Protein AF-A0A1E5RHG1-F1 (afdb_monomer)

Solvent-accessible surface area (backbone atoms only — not comparable to full-atom values): 17479 Å² total; per-residue (Å²): 131,84,70,82,81,52,50,33,49,72,68,51,51,51,52,51,47,50,47,51,48,49,54,36,47,53,42,50,51,52,40,53,51,48,54,55,48,45,60,57,42,66,77,41,76,93,42,56,65,63,42,53,52,50,52,53,51,43,54,50,44,52,52,52,35,50,41,46,73,73,68,63,61,84,73,81,74,88,81,87,70,65,55,72,74,41,62,35,62,69,55,52,49,55,53,42,47,52,49,49,59,52,49,57,54,46,49,58,48,47,50,41,57,71,44,56,47,34,54,50,42,40,72,77,63,72,44,77,72,80,43,83,51,72,70,57,48,50,44,55,52,54,42,50,51,51,54,53,41,49,48,51,38,66,58,52,18,65,52,69,74,82,50,53,92,88,51,60,59,73,82,68,63,52,68,71,51,56,52,52,48,49,51,34,56,76,72,69,50,60,46,91,75,43,87,48,70,71,52,42,80,67,70,65,51,92,45,66,68,54,43,47,53,53,50,52,57,50,47,52,54,49,52,54,41,49,52,53,43,50,60,49,49,52,52,53,55,49,48,48,56,54,63,54,62,64,66,77,69,72,74,88,77,91,76,90,82,82,88,84,90,84,86,84,90,82,91,78,82,93,82,73,92,75,89,70,88,82,80,77,63,83,76,75,67,73,80,76,122

Organism: NCBI:txid56408

Mean predicted aligned error: 11.11 Å

Radius of gyration: 23.14 Å; Cα contacts (8 Å, |Δi|>4): 205; chains: 1; bounding box: 76×40×63 Å

Nearest PDB structures (foldseek):
  4wnl-assembly1_C  TM=9.261E-01  e=4.782E-13  Saccharomyces cerevisiae S288C
  5m0i-assembly1_C  TM=9.283E-01  e=7.540E-13  Saccharomyces cerevisiae RM11-1a
  4wnl-assembly1_A  TM=9.128E-01  e=1.875E-12  Saccharomyces cerevisiae S288C
  4wnl-assembly2_B  TM=9.261E-01  e=4.880E-12  Saccharomyces cerevisiae S288C
  5m0j-assembly1_B  TM=9.131E-01  e=7.696E-12  Saccharomyces cerevisiae RM11-1a

Foldseek 3Di:
DDQDQDFDDPLNLVLVLLVLVLLLLLLVLLLVLLVLLLVLCVVPPLCVVLSVVSVVLSVVSVVLSVCSVPPLRDDDPPDDDDRRPHGPQVNLVVVLLSLLVVLLSLVVVLCSQQPVVCVVCCVRPVDPLSHDDPVLNVLSVVLSLLSVLLSVQSNPQSPPVPQDPVPPPPSNDHPVLVVVCVVCVVVVHDLCPDLDSSSHDHHHDPDPVSSSVLSVVSSVVNVVSSVVSNVVSVVSSVSSVVVVVVVVPDDDDDDDDDDDDDDDDDDDDPDDDDDDDGDDRPVVPPPPD

pLDDT: mean 78.22, std 23.03, range [24.34, 98.31]

Secondary structure (DSSP, 8-state):
-PPP--B--HHHHHHHHHHHHHHHHHHHHHHHHHHHHHHHHTT-GGGHHHHHHHHHHHHHHHHHHHHHHHTS-----TTT--GGGSBHHHHHHHHHHHHHHHHHHHHHHHHIIIIIHHHHHHHHH--GGGSPPHHHHHHHHHHHHHHHHHHHHHHHTT--BTB-TT-S-GGG--HHHHHHHHHHHHTT--STT---TTTSPPPPPSSHHHHHHHHHHHHHHHHHHHHHHHHHHHHHHHHHHHHHHGGGG--------------------S-----PPP---GGGGTT--

InterPro domains:
  IPR024261 RNA binding protein She2 [PF11435] (16-225)
  IPR036827 She2 domain superfamily [G3DSA:1.20.200.20] (5-242)
  IPR036827 She2 domain superfamily [SSF116942] (7-233)

Structure (mmCIF, N/CA/C/O backbone):
data_AF-A0A1E5RHG1-F1
#
_entry.id   AF-A0A1E5RHG1-F1
#
loop_
_atom_site.group_PDB
_atom_site.id
_atom_site.type_symbol
_atom_site.label_atom_id
_atom_site.label_alt_id
_atom_site.label_comp_id
_atom_site.label_asym_id
_atom_site.label_entity_id
_atom_site.label_seq_id
_atom_site.pdbx_PDB_ins_code
_atom_site.Cartn_x
_atom_site.Cartn_y
_atom_site.Cartn_z
_atom_site.occupancy
_atom_site.B_iso_or_equiv
_atom_site.auth_seq_id
_atom_site.auth_comp_id
_atom_site.auth_asym_id
_atom_site.auth_atom_id
_atom_site.pdbx_PDB_model_num
ATOM 1 N N . MET A 1 1 ? 18.298 -15.332 -27.789 1.00 39.66 1 MET A N 1
ATOM 2 C CA . MET A 1 1 ? 17.743 -13.973 -27.655 1.00 39.66 1 MET A CA 1
ATOM 3 C C . MET A 1 1 ? 18.741 -13.185 -26.835 1.00 39.66 1 MET A C 1
ATOM 5 O O . MET A 1 1 ? 19.177 -13.697 -25.815 1.00 39.66 1 MET A O 1
ATOM 9 N N . SER A 1 2 ? 19.220 -12.057 -27.348 1.00 39.12 2 SER A N 1
ATOM 10 C CA . SER A 1 2 ? 20.127 -11.162 -26.625 1.00 39.12 2 SER A CA 1
ATOM 11 C C . SER A 1 2 ? 19.371 -10.554 -25.448 1.00 39.12 2 SER A C 1
ATOM 13 O O . SER A 1 2 ? 18.366 -9.886 -25.677 1.00 39.12 2 SER A O 1
ATOM 15 N N . SER A 1 3 ? 19.816 -10.821 -24.220 1.00 53.44 3 SER A N 1
ATOM 16 C CA . SER A 1 3 ? 19.292 -10.167 -23.022 1.00 53.44 3 SER A CA 1
ATOM 17 C C . SER A 1 3 ? 19.452 -8.656 -23.184 1.00 53.44 3 SER A C 1
ATOM 19 O O . SER A 1 3 ? 20.555 -8.180 -23.461 1.00 53.44 3 SER A O 1
ATOM 21 N N . ILE A 1 4 ? 18.347 -7.918 -23.091 1.00 61.28 4 ILE A N 1
ATOM 22 C CA . ILE A 1 4 ? 18.375 -6.456 -23.068 1.00 61.28 4 ILE A CA 1
ATOM 23 C C . ILE A 1 4 ? 18.996 -6.069 -21.726 1.00 61.28 4 ILE A C 1
ATOM 25 O O . ILE A 1 4 ? 18.459 -6.399 -20.671 1.00 61.28 4 ILE A O 1
ATOM 29 N N . ASN A 1 5 ? 20.156 -5.420 -21.762 1.00 73.62 5 ASN A N 1
ATOM 30 C CA . ASN A 1 5 ? 20.780 -4.886 -20.560 1.00 73.62 5 ASN A CA 1
ATOM 31 C C . ASN A 1 5 ? 20.235 -3.480 -20.335 1.00 73.62 5 ASN A C 1
ATOM 33 O O . ASN A 1 5 ? 20.729 -2.541 -20.946 1.00 73.62 5 ASN A O 1
ATOM 37 N N . PHE A 1 6 ? 19.217 -3.366 -19.482 1.00 82.31 6 PHE A N 1
ATOM 38 C CA . PHE A 1 6 ? 18.730 -2.074 -19.008 1.00 82.31 6 PHE A CA 1
ATOM 39 C C . PHE A 1 6 ? 19.791 -1.421 -18.121 1.00 82.31 6 PHE A C 1
ATOM 41 O O . PHE A 1 6 ? 20.215 -2.015 -17.118 1.00 82.31 6 PHE A O 1
ATOM 48 N N . VAL A 1 7 ? 20.189 -0.208 -18.473 1.00 86.31 7 VAL A N 1
ATOM 49 C CA . VAL A 1 7 ? 21.133 0.620 -17.730 1.00 86.31 7 VAL A CA 1
ATOM 50 C C . VAL A 1 7 ? 20.412 1.778 -17.055 1.00 86.31 7 VAL A C 1
ATOM 52 O O . VAL A 1 7 ? 19.247 2.076 -17.321 1.00 86.31 7 VAL A O 1
ATOM 55 N N . LEU A 1 8 ? 21.080 2.366 -16.072 1.00 84.94 8 LEU A N 1
ATOM 56 C CA . LEU A 1 8 ? 20.543 3.472 -15.306 1.00 84.94 8 LEU A CA 1
ATOM 57 C C . LEU A 1 8 ? 20.806 4.791 -16.038 1.00 84.94 8 LEU A C 1
ATOM 59 O O . LEU A 1 8 ? 21.938 5.082 -16.411 1.00 84.94 8 LEU A O 1
ATOM 63 N N . ASP A 1 9 ? 19.782 5.630 -16.152 1.00 85.88 9 ASP A N 1
ATOM 64 C CA . ASP A 1 9 ? 19.925 7.025 -16.566 1.00 85.88 9 ASP A CA 1
ATOM 65 C C . ASP A 1 9 ? 19.432 7.980 -15.463 1.00 85.88 9 ASP A C 1
ATOM 67 O O . ASP A 1 9 ? 18.867 7.567 -14.443 1.00 85.88 9 ASP A O 1
ATOM 71 N N . GLU A 1 10 ? 19.688 9.278 -15.635 1.00 86.88 10 GLU A N 1
ATOM 72 C CA . GLU A 1 10 ? 19.317 10.298 -14.647 1.00 86.88 10 GLU A CA 1
ATOM 73 C C . GLU A 1 10 ? 17.795 10.366 -14.440 1.00 86.88 10 GLU A C 1
ATOM 75 O O . GLU A 1 10 ? 17.327 10.490 -13.308 1.00 86.88 10 GLU A O 1
ATOM 80 N N . SER A 1 11 ? 17.014 10.187 -15.510 1.00 90.00 11 SER A N 1
ATOM 81 C CA . SER A 1 11 ? 15.549 10.256 -15.457 1.00 90.00 11 SER A CA 1
ATOM 82 C C . SER A 1 11 ? 14.949 9.085 -14.672 1.00 90.00 11 SER A C 1
ATOM 84 O O . SER A 1 11 ? 14.055 9.271 -13.849 1.00 90.00 11 SER A O 1
ATOM 86 N N . LEU A 1 12 ? 15.477 7.875 -14.855 1.00 89.38 12 LEU A N 1
ATOM 87 C CA . LEU A 1 12 ? 15.115 6.681 -14.099 1.00 89.38 12 LEU A CA 1
ATOM 88 C C . LEU A 1 12 ? 15.475 6.831 -12.625 1.00 89.38 12 LEU A C 1
ATOM 90 O O . LEU A 1 12 ? 14.705 6.401 -11.766 1.00 89.38 12 LEU A O 1
ATOM 94 N N . VAL A 1 13 ? 16.613 7.454 -12.306 1.00 89.56 13 VAL A N 1
ATOM 95 C CA . VAL A 1 13 ? 16.975 7.742 -10.911 1.00 89.56 13 VAL A CA 1
ATOM 96 C C . VAL A 1 13 ? 15.970 8.688 -10.269 1.00 89.56 13 VAL A C 1
ATOM 98 O O . VAL A 1 13 ? 15.527 8.424 -9.148 1.00 89.56 13 VAL A O 1
ATOM 101 N N . GLU A 1 14 ? 15.572 9.749 -10.968 1.00 91.06 14 GLU A N 1
ATOM 102 C CA . GLU A 1 14 ? 14.548 10.677 -10.488 1.00 91.06 14 GLU A CA 1
ATOM 103 C C . GLU A 1 14 ? 13.207 9.970 -10.248 1.00 91.06 14 GLU A C 1
ATOM 105 O O . GLU A 1 14 ? 12.660 10.057 -9.142 1.00 91.06 14 GLU A O 1
ATOM 110 N N . SER A 1 15 ? 12.717 9.195 -11.220 1.00 93.06 15 SER A N 1
ATOM 111 C CA . SER A 1 15 ? 11.464 8.439 -11.096 1.00 93.06 15 SER A CA 1
ATOM 112 C C . SER A 1 15 ? 11.516 7.407 -9.964 1.00 93.06 15 SER A C 1
ATOM 114 O O . SER A 1 15 ? 10.585 7.302 -9.160 1.00 93.06 15 SER A O 1
ATOM 116 N N . LEU A 1 16 ? 12.625 6.676 -9.815 1.00 91.00 16 LEU A N 1
ATOM 117 C CA . LEU A 1 16 ? 12.804 5.729 -8.711 1.00 91.00 16 LEU A CA 1
ATOM 118 C C . LEU A 1 16 ? 12.840 6.426 -7.349 1.00 91.00 16 LEU A C 1
ATOM 120 O O . LEU A 1 16 ? 12.258 5.933 -6.378 1.00 91.00 16 LEU A O 1
ATOM 124 N N . GLN A 1 17 ? 13.492 7.584 -7.259 1.00 91.31 17 GLN A N 1
ATOM 125 C CA . GLN A 1 17 ? 13.535 8.371 -6.032 1.00 91.31 17 GLN A CA 1
ATOM 126 C C . GLN A 1 17 ? 12.155 8.940 -5.676 1.00 91.31 17 GLN A C 1
ATOM 128 O O . GLN A 1 17 ? 11.783 8.994 -4.495 1.00 91.31 17 GLN A O 1
ATOM 133 N N . GLU A 1 18 ? 11.373 9.335 -6.676 1.00 93.06 18 GLU A N 1
ATOM 134 C CA . GLU A 1 18 ? 9.995 9.771 -6.493 1.00 93.06 18 GLU A CA 1
ATOM 135 C C . GLU A 1 18 ? 9.100 8.624 -6.006 1.00 93.06 18 GLU A C 1
ATOM 137 O O . GLU A 1 18 ? 8.328 8.790 -5.059 1.00 93.06 18 GLU A O 1
ATOM 142 N N . MET A 1 19 ? 9.275 7.426 -6.558 1.00 92.00 19 MET A N 1
ATOM 143 C CA . MET A 1 19 ? 8.597 6.218 -6.097 1.00 92.00 19 MET A CA 1
ATOM 144 C C 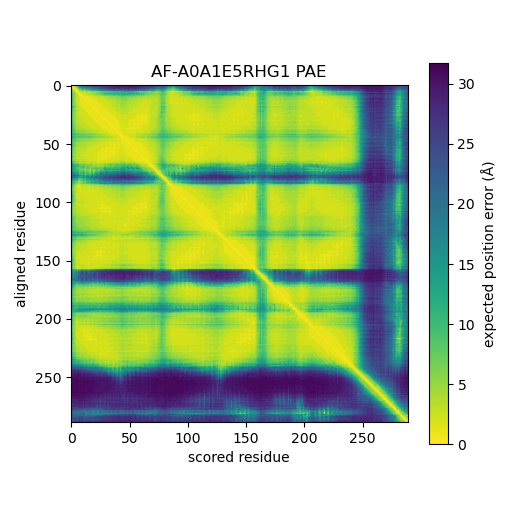. MET A 1 19 ? 8.928 5.871 -4.638 1.00 92.00 19 MET A C 1
ATOM 146 O O . MET A 1 19 ? 8.022 5.619 -3.835 1.00 92.00 19 MET A O 1
ATOM 150 N N . ILE A 1 20 ? 10.208 5.921 -4.255 1.00 92.00 20 ILE A N 1
ATOM 151 C CA . ILE A 1 20 ? 10.640 5.726 -2.861 1.00 92.00 20 ILE A CA 1
ATOM 152 C C . ILE A 1 20 ? 9.975 6.766 -1.949 1.00 92.00 20 ILE A C 1
ATOM 154 O O . ILE A 1 20 ? 9.507 6.447 -0.851 1.00 92.00 20 ILE A O 1
ATOM 158 N N . THR A 1 21 ? 9.875 8.010 -2.421 1.00 92.31 21 THR A N 1
ATOM 159 C CA . THR A 1 21 ? 9.196 9.095 -1.705 1.00 92.31 21 THR A CA 1
ATOM 160 C C . THR A 1 21 ? 7.701 8.810 -1.547 1.00 92.31 21 THR A C 1
ATOM 162 O O . THR A 1 21 ? 7.154 9.019 -0.463 1.00 92.31 21 THR A O 1
ATOM 165 N N . ALA A 1 22 ? 7.041 8.262 -2.570 1.00 93.00 22 ALA A N 1
ATOM 166 C CA . ALA A 1 22 ? 5.637 7.864 -2.501 1.00 93.00 22 ALA A CA 1
ATOM 167 C C . ALA A 1 22 ? 5.402 6.743 -1.470 1.00 93.00 22 ALA A C 1
ATOM 169 O O . ALA A 1 22 ? 4.489 6.846 -0.648 1.00 93.00 22 ALA A O 1
ATOM 170 N N . HIS A 1 23 ? 6.261 5.718 -1.427 1.00 93.12 23 HIS A N 1
ATOM 171 C CA . HIS A 1 23 ? 6.219 4.679 -0.388 1.00 93.12 23 HIS A CA 1
ATOM 172 C C . HIS A 1 23 ? 6.435 5.250 1.024 1.00 93.12 23 HIS A C 1
ATOM 174 O O . HIS A 1 23 ? 5.717 4.900 1.966 1.00 93.12 23 HIS A O 1
ATOM 180 N N . SER A 1 24 ? 7.391 6.168 1.184 1.00 94.31 24 SER A N 1
ATOM 181 C CA . SER A 1 24 ? 7.629 6.854 2.458 1.00 94.31 24 SER A CA 1
ATOM 182 C C . SER A 1 24 ? 6.428 7.710 2.889 1.00 94.31 24 SER A C 1
ATOM 184 O O . SER A 1 24 ? 6.028 7.706 4.061 1.00 94.31 24 SER A O 1
ATOM 186 N N . CYS A 1 25 ? 5.785 8.397 1.943 1.00 94.25 25 CYS A N 1
ATOM 187 C CA . CYS A 1 25 ? 4.547 9.131 2.183 1.00 94.25 25 CYS A CA 1
ATOM 188 C C . CYS A 1 25 ? 3.432 8.182 2.642 1.00 94.25 25 CYS A C 1
ATOM 190 O O . CYS A 1 25 ? 2.806 8.437 3.670 1.00 94.25 25 CYS A O 1
ATOM 192 N N . TYR A 1 26 ? 3.260 7.036 1.978 1.00 95.75 26 TYR A N 1
ATOM 193 C CA . TYR A 1 26 ? 2.257 6.041 2.355 1.00 95.75 26 TYR A CA 1
ATOM 194 C C . TYR A 1 26 ? 2.404 5.578 3.810 1.00 95.75 26 TYR A C 1
ATOM 196 O O . TYR A 1 26 ? 1.442 5.584 4.585 1.00 95.75 26 TYR A O 1
ATOM 204 N N . LEU A 1 27 ? 3.635 5.254 4.218 1.00 96.50 27 LEU A N 1
ATOM 205 C CA . LEU A 1 27 ? 3.934 4.889 5.601 1.00 96.50 27 LEU A CA 1
ATOM 206 C C . LEU A 1 27 ? 3.670 6.032 6.578 1.00 96.50 27 LEU A C 1
ATOM 208 O O . LEU A 1 27 ? 3.138 5.801 7.666 1.00 96.50 27 LEU A O 1
ATOM 212 N N . SER A 1 28 ? 4.033 7.256 6.203 1.00 96.12 28 SER A N 1
ATOM 213 C CA . SER A 1 28 ? 3.800 8.449 7.017 1.00 96.12 28 SER A CA 1
ATOM 214 C C . SER A 1 28 ? 2.308 8.669 7.266 1.00 96.12 28 SER A C 1
ATOM 216 O O . SER A 1 28 ? 1.911 8.910 8.409 1.00 96.12 28 SER A O 1
ATOM 218 N N . GLU A 1 29 ? 1.471 8.482 6.246 1.00 95.50 29 GLU A N 1
ATOM 219 C CA . GLU A 1 29 ? 0.018 8.598 6.374 1.00 95.50 29 GLU A CA 1
ATOM 220 C C . GLU A 1 29 ? -0.580 7.510 7.271 1.00 95.50 29 GLU A C 1
ATOM 222 O O . GLU A 1 29 ? -1.370 7.818 8.170 1.00 95.50 29 GLU A O 1
ATOM 227 N N . TYR A 1 30 ? -0.136 6.255 7.139 1.00 96.88 30 TYR A N 1
ATOM 228 C CA . TYR A 1 30 ? -0.514 5.197 8.084 1.00 96.88 30 TYR A CA 1
ATOM 229 C C . TYR A 1 30 ? -0.102 5.535 9.518 1.00 96.88 30 TYR A C 1
ATOM 231 O O . TYR A 1 30 ? -0.890 5.379 10.453 1.00 96.88 30 TYR A O 1
ATOM 239 N N . ILE A 1 31 ? 1.126 6.021 9.720 1.00 97.44 31 ILE A N 1
ATOM 240 C CA . ILE A 1 31 ? 1.620 6.423 11.041 1.00 97.44 31 ILE A CA 1
ATOM 241 C C . ILE A 1 31 ? 0.736 7.535 11.619 1.00 97.44 31 ILE A C 1
ATOM 243 O O . ILE A 1 31 ? 0.351 7.456 12.788 1.00 97.44 31 ILE A O 1
ATOM 247 N N . ASN A 1 32 ? 0.386 8.547 10.826 1.00 95.44 32 ASN A N 1
ATOM 248 C CA . ASN A 1 32 ? -0.447 9.672 11.249 1.00 95.44 32 ASN A CA 1
ATOM 249 C C . ASN A 1 32 ? -1.871 9.234 11.602 1.00 95.44 32 ASN A C 1
ATOM 251 O O . ASN A 1 32 ? -2.363 9.553 12.691 1.00 95.44 32 ASN A O 1
ATOM 255 N N . LEU A 1 33 ? -2.514 8.459 10.728 1.00 95.50 33 LEU A N 1
ATOM 256 C CA . LEU A 1 33 ? -3.821 7.853 10.970 1.00 95.50 33 LEU A CA 1
ATOM 257 C C . LEU A 1 33 ? -3.821 7.043 12.272 1.00 95.50 33 LEU A C 1
ATOM 259 O O . LEU A 1 33 ? -4.630 7.293 13.169 1.00 95.50 33 LEU A O 1
ATOM 263 N N . LEU A 1 34 ? -2.873 6.116 12.416 1.00 96.69 34 LEU A N 1
ATOM 264 C CA . LEU A 1 34 ? -2.813 5.228 13.571 1.00 96.69 34 LEU A CA 1
ATOM 265 C C . LEU A 1 34 ? -2.453 5.959 14.860 1.00 96.69 34 LEU A C 1
ATOM 267 O O . LEU A 1 34 ? -3.007 5.623 15.899 1.00 96.69 34 LEU A O 1
ATOM 271 N N . ASN A 1 35 ? -1.583 6.972 14.841 1.00 96.50 35 ASN A N 1
ATOM 272 C CA . ASN A 1 35 ? -1.317 7.788 16.032 1.00 96.50 35 ASN A CA 1
ATOM 273 C C . ASN A 1 35 ? -2.605 8.457 16.537 1.00 96.50 35 ASN A C 1
ATOM 275 O O . ASN A 1 35 ? -2.893 8.423 17.737 1.00 96.50 35 ASN A O 1
ATOM 279 N N . ARG A 1 36 ? -3.393 9.042 15.624 1.00 93.50 36 ARG A N 1
ATOM 280 C CA . ARG A 1 36 ? -4.680 9.672 15.956 1.00 93.50 36 ARG A CA 1
ATOM 281 C C . ARG A 1 36 ? -5.664 8.631 16.493 1.00 93.50 36 ARG A C 1
ATOM 283 O O . ARG A 1 36 ? -6.262 8.843 17.549 1.00 93.50 36 ARG A O 1
ATOM 290 N N . TYR A 1 37 ? -5.728 7.461 15.862 1.00 93.19 37 TYR A N 1
ATOM 291 C CA . TYR A 1 37 ? -6.584 6.362 16.301 1.00 93.19 37 TYR A CA 1
ATOM 292 C C . TYR A 1 37 ? -6.174 5.775 17.667 1.00 93.19 37 TYR A C 1
ATOM 294 O O . TYR A 1 37 ? -7.003 5.614 18.558 1.00 93.19 37 TYR A O 1
ATOM 302 N N . ILE A 1 38 ? -4.881 5.560 17.917 1.00 94.88 38 ILE A N 1
ATOM 303 C CA . ILE A 1 38 ? -4.326 5.112 19.209 1.00 94.88 38 ILE A CA 1
ATOM 304 C C . ILE A 1 38 ? -4.646 6.104 20.333 1.00 94.88 38 ILE A C 1
ATOM 306 O O . ILE A 1 38 ? -4.911 5.699 21.474 1.00 94.88 38 ILE A O 1
ATOM 310 N N . ASN A 1 39 ? -4.591 7.404 20.039 1.00 92.31 39 ASN A N 1
ATOM 311 C CA . ASN A 1 39 ? -4.959 8.448 20.992 1.00 92.31 39 ASN A CA 1
ATOM 312 C C . ASN A 1 39 ? -6.453 8.414 21.305 1.00 92.31 39 ASN A C 1
ATOM 314 O O . ASN A 1 39 ? -6.837 8.582 22.463 1.00 92.31 39 ASN A O 1
ATOM 318 N N . PHE A 1 40 ? -7.279 8.132 20.302 1.00 88.38 40 PHE A N 1
ATOM 319 C CA . PHE A 1 40 ? -8.706 7.934 20.486 1.00 88.38 40 PHE A CA 1
ATOM 320 C C . PHE A 1 40 ? -9.003 6.703 21.364 1.00 88.38 40 PHE A C 1
ATOM 322 O O . PHE A 1 40 ? -9.686 6.820 22.384 1.00 88.38 40 PHE A O 1
ATOM 329 N N . LEU A 1 41 ? -8.399 5.550 21.052 1.00 91.12 41 LEU A N 1
ATOM 330 C CA . LEU A 1 41 ? -8.573 4.300 21.804 1.00 91.12 41 LEU A CA 1
ATOM 331 C C . LEU A 1 41 ? -8.094 4.389 23.261 1.00 91.12 41 LEU A C 1
ATOM 333 O O . LEU A 1 41 ? -8.556 3.627 24.103 1.00 91.12 41 LEU A O 1
ATOM 337 N N . LYS A 1 42 ? -7.214 5.343 23.605 1.00 92.56 42 LYS A N 1
ATOM 338 C CA . LYS A 1 42 ? -6.771 5.580 24.995 1.00 92.56 42 LYS A CA 1
ATOM 339 C C . LYS A 1 42 ? -7.947 5.824 25.950 1.00 92.56 42 LYS A C 1
ATOM 341 O O . LYS A 1 42 ? -7.836 5.515 27.133 1.00 92.56 42 LYS A O 1
ATOM 346 N N . LYS A 1 43 ? -9.049 6.389 25.449 1.00 88.94 43 LYS A N 1
ATOM 347 C CA . LYS A 1 43 ? -10.246 6.702 26.242 1.00 88.94 43 LYS A CA 1
ATOM 348 C C . LYS A 1 43 ? -11.128 5.479 26.517 1.00 88.94 43 LYS A C 1
ATOM 350 O O . LYS A 1 43 ? -12.021 5.562 27.351 1.00 88.94 43 LYS A O 1
ATOM 355 N N . VAL A 1 44 ? -10.891 4.360 25.832 1.00 90.38 44 VAL A N 1
ATOM 356 C CA . VAL A 1 44 ? -11.696 3.140 25.936 1.00 90.38 44 VAL A CA 1
ATOM 357 C C . VAL A 1 44 ? -10.889 2.083 26.687 1.00 90.38 44 VAL A C 1
ATOM 359 O O . VAL A 1 44 ? -10.051 1.386 26.119 1.00 90.38 44 VAL A O 1
ATOM 362 N N . SER A 1 45 ? -11.114 1.981 27.998 1.00 92.19 45 SER A N 1
ATOM 363 C CA . SER A 1 45 ? -10.301 1.150 28.902 1.00 92.19 45 SER A CA 1
ATOM 364 C C . SER A 1 45 ? -10.316 -0.344 28.558 1.00 92.19 45 SER A C 1
ATOM 366 O O . SER A 1 45 ? -9.316 -1.032 28.782 1.00 92.19 45 SER A O 1
ATOM 368 N N . SER A 1 46 ? -11.410 -0.840 27.973 1.00 94.31 46 SER A N 1
ATOM 369 C CA . SER A 1 46 ? -11.551 -2.229 27.527 1.00 94.31 46 SER A CA 1
ATOM 370 C C . SER A 1 46 ? -10.652 -2.589 26.337 1.00 94.31 46 SER A C 1
ATOM 372 O O . SER A 1 46 ? -10.403 -3.773 26.129 1.00 94.31 46 SER A O 1
ATOM 374 N N . LEU A 1 47 ? -10.109 -1.598 25.613 1.00 95.31 47 LEU A N 1
ATOM 375 C CA . LEU A 1 47 ? -9.288 -1.780 24.405 1.00 95.31 47 LEU A CA 1
ATOM 376 C C . LEU A 1 47 ? -7.785 -1.532 24.634 1.00 95.31 47 LEU A C 1
ATOM 378 O O . LEU A 1 47 ? -7.020 -1.226 23.713 1.00 95.31 47 LEU A O 1
ATOM 382 N N . LYS A 1 48 ? -7.333 -1.603 25.892 1.00 95.94 48 LYS A N 1
ATOM 383 C CA . LYS A 1 48 ? -5.946 -1.277 26.268 1.00 95.94 48 LYS A CA 1
ATOM 384 C C . LYS A 1 48 ? -4.900 -2.168 25.581 1.00 95.94 48 LYS A C 1
ATOM 386 O O . LYS A 1 48 ? -3.801 -1.689 25.298 1.00 95.94 48 LYS A O 1
ATOM 391 N N . ASN A 1 49 ? -5.233 -3.431 25.312 1.00 95.94 49 ASN A N 1
ATOM 392 C CA . ASN A 1 49 ? -4.307 -4.414 24.745 1.00 95.94 49 ASN A CA 1
ATOM 393 C C . ASN A 1 49 ? -4.216 -4.269 23.220 1.00 95.94 49 ASN A C 1
ATOM 395 O O . ASN A 1 49 ? -3.122 -4.239 22.664 1.00 95.94 49 ASN A O 1
ATOM 399 N N . GLU A 1 50 ? -5.351 -4.071 22.559 1.00 97.00 50 GLU A N 1
ATOM 400 C CA . GLU A 1 50 ? -5.474 -3.788 21.128 1.00 97.00 50 GLU A CA 1
ATOM 401 C C . GLU A 1 50 ? -4.707 -2.508 20.790 1.00 97.00 50 GLU A C 1
ATOM 403 O O . GLU A 1 50 ? -3.891 -2.471 19.866 1.00 97.00 50 GLU A O 1
ATOM 408 N N . ARG A 1 51 ? -4.868 -1.476 21.629 1.00 96.94 51 ARG A N 1
ATOM 409 C CA . ARG A 1 51 ? -4.092 -0.239 21.537 1.00 96.94 51 ARG A CA 1
ATOM 410 C C . ARG A 1 51 ? -2.584 -0.490 21.645 1.00 96.94 51 ARG A C 1
ATOM 412 O O . ARG A 1 51 ? -1.818 0.123 20.904 1.00 96.94 51 ARG A O 1
ATOM 419 N N . ALA A 1 52 ? -2.135 -1.357 22.555 1.00 97.44 52 ALA A N 1
ATOM 420 C CA . ALA A 1 52 ? -0.717 -1.706 22.675 1.00 97.44 52 ALA A CA 1
ATOM 421 C C . ALA A 1 52 ? -0.192 -2.431 21.420 1.00 97.44 52 ALA A C 1
ATOM 423 O O . ALA A 1 52 ? 0.916 -2.131 20.967 1.00 97.44 52 ALA A O 1
ATOM 424 N N . GLY A 1 53 ? -1.006 -3.306 20.821 1.00 97.31 53 GLY A N 1
ATOM 425 C CA . GLY A 1 53 ? -0.727 -3.936 19.528 1.00 97.31 53 GLY A CA 1
ATOM 426 C C . GLY A 1 53 ? -0.520 -2.907 18.413 1.00 97.31 53 GLY A C 1
ATOM 427 O O . GLY A 1 53 ? 0.516 -2.914 17.748 1.00 97.31 53 GLY A O 1
ATOM 428 N N . LEU A 1 54 ? -1.429 -1.937 18.274 1.00 97.62 54 LEU A N 1
ATOM 429 C CA . LEU A 1 54 ? -1.291 -0.859 17.285 1.00 97.62 54 LEU A CA 1
ATOM 430 C C . LEU A 1 54 ? -0.051 0.011 17.509 1.00 97.62 54 LEU A C 1
ATOM 432 O O . LEU A 1 54 ? 0.633 0.370 16.553 1.00 97.62 54 LEU A O 1
ATOM 436 N N . ILE A 1 55 ? 0.302 0.308 18.765 1.00 98.25 55 ILE A N 1
ATOM 437 C CA . ILE A 1 55 ? 1.546 1.028 19.082 1.00 98.25 55 ILE A CA 1
ATOM 438 C C . ILE A 1 55 ? 2.769 0.254 18.571 1.00 98.25 55 ILE A C 1
ATOM 440 O O . ILE A 1 55 ? 3.723 0.866 18.083 1.00 98.25 55 ILE A O 1
ATOM 444 N N . LYS A 1 56 ? 2.766 -1.082 18.669 1.00 98.25 56 LYS A N 1
ATOM 445 C CA . LYS A 1 56 ? 3.862 -1.911 18.155 1.00 98.25 56 LYS A CA 1
ATOM 446 C C . LYS A 1 56 ? 3.968 -1.817 16.631 1.00 98.25 56 LYS A C 1
ATOM 448 O O . LYS A 1 56 ? 5.086 -1.638 16.142 1.00 98.25 56 LYS A O 1
ATOM 453 N N . PHE A 1 57 ? 2.844 -1.857 15.914 1.00 98.31 57 PHE A N 1
ATOM 454 C CA . PHE A 1 57 ? 2.815 -1.637 14.465 1.00 98.31 57 PHE A CA 1
ATOM 455 C C . PHE A 1 57 ? 3.331 -0.249 14.092 1.00 98.31 57 PHE A C 1
ATOM 457 O O . PHE A 1 57 ? 4.278 -0.149 13.321 1.00 98.31 57 PHE A O 1
ATOM 464 N N . VAL A 1 58 ? 2.829 0.819 14.718 1.00 98.31 58 VAL A N 1
ATOM 465 C CA . VAL A 1 58 ? 3.295 2.191 14.443 1.00 98.31 58 VAL A CA 1
ATOM 466 C C . VAL A 1 58 ? 4.802 2.343 14.656 1.00 98.31 58 VAL A C 1
ATOM 468 O O . VAL A 1 58 ? 5.476 2.988 13.855 1.00 98.31 58 VAL A O 1
ATOM 471 N N . LYS A 1 59 ? 5.369 1.736 15.707 1.00 98.19 59 LYS A N 1
ATOM 472 C CA . LYS A 1 59 ? 6.827 1.735 15.922 1.00 98.19 59 LYS A CA 1
ATOM 473 C C . LYS A 1 59 ? 7.575 1.034 14.786 1.00 98.19 59 LYS A C 1
ATOM 475 O O . LYS A 1 59 ? 8.633 1.511 14.382 1.00 98.19 59 LYS A O 1
ATOM 480 N N . LYS A 1 60 ? 7.042 -0.082 14.280 1.00 98.00 60 LYS A N 1
ATOM 481 C CA . LYS A 1 60 ? 7.620 -0.796 13.137 1.00 98.00 60 LYS A CA 1
ATOM 482 C C . LYS A 1 60 ? 7.529 0.043 11.861 1.00 98.00 60 LYS A C 1
ATOM 484 O O . LYS A 1 60 ? 8.551 0.191 11.205 1.00 98.00 60 LYS A O 1
ATOM 489 N N . LEU A 1 61 ? 6.380 0.655 11.571 1.00 97.81 61 LEU A N 1
ATOM 490 C CA . LEU A 1 61 ? 6.221 1.534 10.408 1.00 97.81 61 LEU A CA 1
ATOM 491 C C . LEU A 1 61 ? 7.172 2.732 10.464 1.00 97.81 61 LEU A C 1
ATOM 493 O O . LEU A 1 61 ? 7.799 3.039 9.464 1.00 97.81 61 LEU A O 1
ATOM 497 N N . ARG A 1 62 ? 7.358 3.369 11.631 1.00 97.12 62 ARG A N 1
ATOM 498 C CA . ARG A 1 62 ? 8.343 4.460 11.792 1.00 97.12 62 ARG A CA 1
ATOM 499 C C . ARG A 1 62 ? 9.767 4.001 11.492 1.00 97.12 62 ARG A C 1
ATOM 501 O O . ARG A 1 62 ? 10.510 4.721 10.840 1.00 97.12 62 ARG A O 1
ATOM 508 N N . TYR A 1 63 ? 10.145 2.813 11.966 1.00 95.88 63 TYR A N 1
ATOM 509 C CA . TYR A 1 63 ? 11.456 2.238 11.665 1.00 95.88 63 TYR A CA 1
ATOM 510 C C . TYR A 1 63 ? 11.639 2.007 10.159 1.00 95.88 63 TYR A C 1
ATOM 512 O O . TYR A 1 63 ? 12.677 2.372 9.619 1.00 95.88 63 TYR A O 1
ATOM 520 N N . LEU A 1 64 ? 10.629 1.442 9.489 1.00 94.81 64 LEU A N 1
ATOM 521 C CA . LEU A 1 64 ? 10.669 1.217 8.043 1.00 94.81 64 LEU A CA 1
ATOM 522 C C . LEU A 1 64 ? 10.717 2.546 7.272 1.00 94.81 64 LEU A C 1
ATOM 524 O O . LEU A 1 64 ? 11.554 2.738 6.402 1.00 94.81 64 LEU A O 1
ATOM 528 N N . ASN A 1 65 ? 9.895 3.514 7.667 1.00 94.56 65 ASN A N 1
ATOM 529 C CA . ASN A 1 65 ? 9.858 4.823 7.027 1.00 94.56 65 ASN A CA 1
ATOM 530 C C . ASN A 1 65 ? 11.201 5.562 7.125 1.00 94.56 65 ASN A C 1
ATOM 532 O O . ASN A 1 65 ? 11.688 6.101 6.139 1.00 94.56 65 ASN A O 1
ATOM 536 N N . ASN A 1 66 ? 11.844 5.523 8.296 1.00 90.75 66 ASN A N 1
ATOM 537 C CA . ASN A 1 66 ? 13.180 6.093 8.461 1.00 90.75 66 ASN A CA 1
ATOM 538 C C . ASN A 1 66 ? 14.203 5.406 7.547 1.00 90.75 66 ASN A C 1
ATOM 540 O O . ASN A 1 66 ? 15.083 6.066 7.006 1.00 90.75 66 ASN A O 1
ATOM 544 N N . TYR A 1 67 ? 14.092 4.093 7.355 1.00 87.94 67 TYR A N 1
ATOM 545 C CA . TYR A 1 67 ? 14.990 3.368 6.463 1.00 87.94 67 TYR A CA 1
ATOM 546 C C . TYR A 1 67 ? 14.831 3.822 5.000 1.00 87.94 67 TYR A C 1
ATOM 548 O O . TYR A 1 67 ? 15.843 4.013 4.334 1.00 87.94 67 TYR A O 1
ATOM 556 N N . TYR A 1 68 ? 13.614 4.124 4.523 1.00 81.12 68 TYR A N 1
ATOM 557 C CA . TYR A 1 68 ? 13.444 4.771 3.210 1.00 81.12 68 TYR A CA 1
ATOM 558 C C . TYR A 1 68 ? 14.195 6.105 3.116 1.00 81.12 68 TYR A C 1
ATOM 560 O O . TYR A 1 68 ? 14.876 6.364 2.129 1.00 81.12 68 TYR A O 1
ATOM 568 N N . THR A 1 69 ? 14.101 6.945 4.151 1.00 74.06 69 THR A N 1
ATOM 569 C CA . THR A 1 69 ? 14.728 8.276 4.160 1.00 74.06 69 THR A CA 1
ATOM 570 C C . THR A 1 69 ? 16.260 8.225 4.175 1.00 74.06 69 THR A C 1
ATOM 572 O O . THR A 1 69 ? 16.898 9.095 3.584 1.00 74.06 69 THR A O 1
ATOM 575 N N . PHE A 1 70 ? 16.859 7.240 4.851 1.00 73.06 70 PHE A N 1
ATOM 576 C CA . PHE A 1 70 ? 18.306 7.221 5.104 1.00 73.06 70 PHE A CA 1
ATOM 577 C C . PHE A 1 70 ? 19.086 6.153 4.332 1.00 73.06 70 PHE A C 1
ATOM 579 O O . PHE A 1 70 ? 20.275 6.348 4.097 1.00 73.06 70 PHE A O 1
ATOM 586 N N . ASN A 1 71 ? 18.458 5.037 3.957 1.00 75.94 71 ASN A N 1
ATOM 587 C CA . ASN A 1 71 ? 19.162 3.855 3.454 1.00 75.94 71 ASN A CA 1
ATOM 588 C C . ASN A 1 71 ? 18.792 3.482 2.017 1.00 75.94 71 ASN A C 1
ATOM 590 O O . ASN A 1 71 ? 19.632 2.917 1.326 1.00 75.94 71 ASN A O 1
ATOM 594 N N . GLU A 1 72 ? 17.579 3.802 1.562 1.00 71.88 72 GLU A N 1
ATOM 595 C CA . GLU A 1 72 ? 17.141 3.470 0.196 1.00 71.88 72 GLU A CA 1
ATOM 596 C C . GLU A 1 72 ? 17.281 4.621 -0.798 1.00 71.88 72 GLU A C 1
ATOM 598 O O . GLU A 1 72 ? 17.019 4.427 -1.983 1.00 71.88 72 GLU A O 1
ATOM 603 N N . LYS A 1 73 ? 17.733 5.802 -0.356 1.00 73.00 73 LYS A N 1
ATOM 604 C CA . LYS A 1 73 ? 18.019 6.918 -1.262 1.00 73.00 73 LYS A CA 1
ATOM 605 C C . LYS A 1 73 ? 19.018 6.460 -2.327 1.00 73.00 73 LYS A C 1
ATOM 607 O O . LYS A 1 73 ? 20.097 5.964 -1.998 1.00 73.00 73 LYS A O 1
ATOM 612 N N . ILE A 1 74 ? 18.660 6.629 -3.595 1.00 70.50 74 ILE A N 1
ATOM 613 C CA . ILE A 1 74 ? 19.557 6.304 -4.702 1.00 70.50 74 ILE A CA 1
ATOM 614 C C . ILE A 1 74 ? 20.542 7.467 -4.802 1.00 70.50 74 ILE A C 1
ATOM 616 O O . ILE A 1 74 ? 20.195 8.563 -5.233 1.00 70.50 74 ILE A O 1
ATOM 620 N N . VAL A 1 75 ? 21.752 7.258 -4.284 1.00 65.00 75 VAL A N 1
ATOM 621 C CA . VAL A 1 75 ? 22.836 8.239 -4.351 1.00 65.00 75 VAL A CA 1
ATOM 622 C C . VAL A 1 75 ? 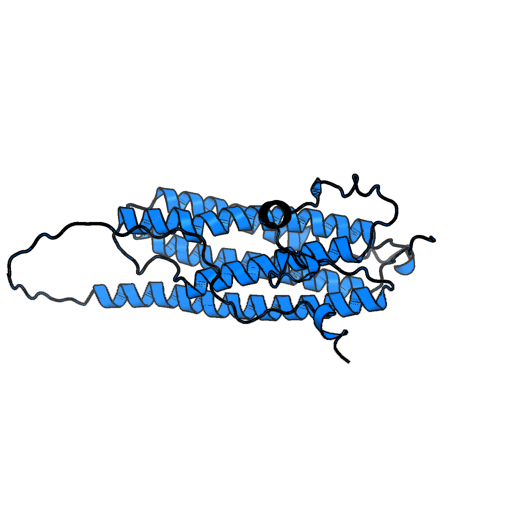23.788 7.791 -5.442 1.00 65.00 75 VAL A C 1
ATOM 624 O O . VAL A 1 75 ? 24.469 6.779 -5.292 1.00 65.00 75 VAL A O 1
ATOM 627 N N . ILE A 1 76 ? 23.833 8.555 -6.527 1.00 59.34 76 ILE A N 1
ATOM 628 C CA . ILE A 1 76 ? 24.891 8.445 -7.522 1.00 59.34 76 ILE A CA 1
ATOM 629 C C . ILE A 1 76 ? 26.137 9.063 -6.883 1.00 59.34 76 ILE A C 1
ATOM 631 O O . ILE A 1 76 ? 26.153 10.258 -6.577 1.00 59.34 76 ILE A O 1
ATOM 635 N N . LEU A 1 77 ? 27.164 8.252 -6.622 1.00 54.56 77 LEU A N 1
ATOM 636 C CA . LEU A 1 77 ? 28.472 8.771 -6.236 1.00 54.56 77 LEU A CA 1
ATOM 637 C C . LEU A 1 77 ? 29.120 9.322 -7.504 1.00 54.56 77 LEU A C 1
ATOM 639 O O . LEU A 1 77 ? 29.720 8.589 -8.283 1.00 54.56 77 LEU A O 1
ATOM 643 N N . ALA A 1 78 ? 28.922 10.616 -7.733 1.00 48.72 78 ALA A N 1
ATOM 644 C CA . ALA A 1 78 ? 29.623 11.339 -8.774 1.00 48.72 78 ALA A CA 1
ATOM 645 C C . ALA A 1 78 ? 31.107 11.347 -8.410 1.00 48.72 78 ALA A C 1
ATOM 647 O O . ALA A 1 78 ? 31.488 12.127 -7.547 1.00 48.72 78 ALA A O 1
ATOM 648 N N . GLU A 1 79 ? 31.907 10.464 -9.012 1.00 49.66 79 GLU A N 1
ATOM 649 C CA . GLU A 1 79 ? 33.324 10.755 -9.258 1.00 49.66 79 GLU A CA 1
ATOM 650 C C . GLU A 1 79 ? 34.002 9.830 -10.289 1.00 49.66 79 GLU A C 1
ATOM 652 O O . GLU A 1 79 ? 34.882 10.340 -10.966 1.00 49.66 79 GLU A O 1
ATOM 657 N N . ASP A 1 80 ? 33.568 8.581 -10.548 1.00 50.84 80 ASP A N 1
ATOM 658 C CA . ASP A 1 80 ? 34.308 7.708 -11.502 1.00 50.84 80 ASP A CA 1
ATOM 659 C C . ASP A 1 80 ? 33.483 6.741 -12.397 1.00 50.84 80 ASP A C 1
ATOM 661 O O . ASP A 1 80 ? 34.052 6.157 -13.319 1.00 50.84 80 ASP A O 1
ATOM 665 N N . GLU A 1 81 ? 32.165 6.575 -12.204 1.00 58.44 81 GLU A N 1
ATOM 666 C CA . GLU A 1 81 ? 31.319 5.695 -13.046 1.00 58.44 81 GLU A CA 1
ATOM 667 C C . GLU A 1 81 ? 30.370 6.513 -13.938 1.00 58.44 81 GLU A C 1
ATOM 669 O O . GLU A 1 81 ? 29.647 7.389 -13.456 1.00 58.44 81 GLU A O 1
ATOM 674 N N . GLN A 1 82 ? 30.357 6.231 -15.247 1.00 64.44 82 GLN A N 1
ATOM 675 C CA . GLN A 1 82 ? 29.304 6.732 -16.133 1.00 64.44 82 GLN A CA 1
ATOM 676 C C . GLN A 1 82 ? 28.001 6.011 -15.765 1.00 64.44 82 GLN A C 1
ATOM 678 O O . GLN A 1 82 ? 27.993 4.790 -15.629 1.00 64.44 82 GLN A O 1
ATOM 683 N N . LEU A 1 83 ? 26.899 6.749 -15.581 1.00 68.81 83 LEU A N 1
ATOM 684 C CA . LEU A 1 83 ? 25.603 6.166 -15.188 1.00 68.81 83 LEU A CA 1
ATOM 685 C C . LEU A 1 83 ? 25.170 5.017 -16.110 1.00 68.81 83 LEU A C 1
ATOM 687 O O . LEU A 1 83 ? 24.645 4.010 -15.641 1.00 68.81 83 LEU A O 1
ATOM 691 N N . GLU A 1 84 ? 25.476 5.180 -17.398 1.00 67.06 84 GLU A N 1
ATOM 692 C CA . GLU A 1 84 ? 25.184 4.260 -18.498 1.00 67.06 84 GLU A CA 1
ATOM 693 C C . GLU A 1 84 ? 25.847 2.878 -18.338 1.00 67.06 84 GLU A C 1
ATOM 695 O O . GLU A 1 84 ? 25.471 1.944 -19.039 1.00 67.06 84 GLU A O 1
ATOM 700 N N . ASP A 1 85 ? 26.781 2.705 -17.394 1.00 75.12 85 ASP A N 1
ATOM 701 C CA . ASP A 1 85 ? 27.405 1.412 -17.089 1.00 75.12 85 ASP A CA 1
ATOM 702 C C . ASP A 1 85 ? 26.739 0.673 -15.911 1.00 75.12 85 ASP A C 1
ATOM 704 O O . ASP A 1 85 ? 27.039 -0.500 -15.666 1.00 75.12 85 ASP A O 1
ATOM 708 N N . ILE A 1 86 ? 25.832 1.322 -15.167 1.00 81.88 86 ILE A N 1
ATOM 709 C CA . ILE A 1 86 ? 25.195 0.742 -13.977 1.00 81.88 86 ILE A CA 1
ATOM 710 C C . ILE A 1 86 ? 23.957 -0.068 -14.392 1.00 81.88 86 ILE A C 1
ATOM 712 O O . ILE A 1 86 ? 22.974 0.511 -14.856 1.00 81.88 86 ILE A O 1
ATOM 716 N N . PRO A 1 87 ? 23.919 -1.397 -14.167 1.00 85.12 87 PRO A N 1
ATOM 717 C CA . PRO A 1 87 ? 22.748 -2.199 -14.502 1.00 85.12 87 PRO A CA 1
ATOM 718 C C . PRO A 1 87 ? 21.539 -1.832 -13.630 1.00 85.12 87 PRO A C 1
ATOM 720 O O . PRO A 1 87 ? 21.637 -1.769 -12.401 1.00 85.12 87 PRO A O 1
ATOM 723 N N . LEU A 1 88 ? 20.368 -1.679 -14.251 1.00 85.44 88 LEU A N 1
ATOM 724 C CA . LEU A 1 88 ? 19.122 -1.309 -13.572 1.00 85.44 88 LEU A CA 1
ATOM 725 C C . LEU A 1 88 ? 18.586 -2.433 -12.665 1.00 85.44 88 LEU A C 1
ATOM 727 O O . LEU A 1 88 ? 18.097 -2.186 -11.560 1.00 85.44 88 LEU A O 1
ATOM 731 N N . ILE A 1 89 ? 18.700 -3.691 -13.106 1.00 85.31 89 ILE A N 1
ATOM 732 C CA . ILE A 1 89 ? 18.075 -4.855 -12.450 1.00 85.31 89 ILE A CA 1
ATOM 733 C C . ILE A 1 89 ? 18.479 -5.011 -10.967 1.00 85.31 89 ILE A C 1
ATOM 735 O O . ILE A 1 89 ? 17.585 -5.191 -10.135 1.00 85.31 89 ILE A O 1
ATOM 739 N N . PRO A 1 90 ? 19.768 -4.940 -10.569 1.00 83.69 90 PRO A N 1
ATOM 740 C CA . PRO A 1 90 ? 20.159 -5.002 -9.157 1.00 83.69 90 PRO A CA 1
ATOM 741 C C . PRO A 1 90 ? 19.526 -3.909 -8.284 1.00 83.69 90 PRO A C 1
ATOM 743 O O . PRO A 1 90 ? 19.172 -4.175 -7.133 1.00 83.69 90 PRO A O 1
ATOM 746 N N . ILE A 1 91 ? 19.352 -2.699 -8.826 1.00 85.69 91 ILE A N 1
ATOM 747 C CA . ILE A 1 91 ? 18.737 -1.569 -8.117 1.00 85.69 91 ILE A CA 1
ATOM 748 C C . ILE A 1 91 ? 17.252 -1.849 -7.898 1.00 85.69 91 ILE A C 1
ATOM 750 O O . ILE A 1 91 ? 16.776 -1.796 -6.763 1.00 85.69 91 ILE A O 1
ATOM 754 N N . ILE A 1 92 ? 16.539 -2.229 -8.962 1.00 87.94 92 ILE A N 1
ATOM 755 C CA . ILE A 1 92 ? 15.119 -2.589 -8.885 1.00 87.94 92 ILE A CA 1
ATOM 756 C C . ILE A 1 92 ? 14.905 -3.747 -7.921 1.00 87.94 92 ILE A C 1
ATOM 758 O O . ILE A 1 92 ? 14.003 -3.680 -7.088 1.00 87.94 92 ILE A O 1
ATOM 762 N N . ARG A 1 93 ? 15.767 -4.769 -7.959 1.00 85.62 93 ARG A N 1
ATOM 763 C CA . ARG A 1 93 ? 15.707 -5.900 -7.029 1.00 85.62 93 ARG A CA 1
ATOM 764 C C . ARG A 1 93 ? 15.804 -5.434 -5.580 1.00 85.62 93 ARG A C 1
ATOM 766 O O . ARG A 1 93 ? 14.944 -5.796 -4.785 1.00 85.62 93 ARG A O 1
ATOM 773 N N . ARG A 1 94 ? 16.801 -4.607 -5.239 1.00 86.25 94 ARG A N 1
ATOM 774 C CA . ARG A 1 94 ? 16.968 -4.074 -3.876 1.00 86.25 94 ARG A CA 1
ATOM 775 C C . ARG A 1 94 ? 15.712 -3.338 -3.409 1.00 86.25 94 ARG A C 1
ATOM 777 O O . ARG A 1 94 ? 15.204 -3.615 -2.321 1.00 86.25 94 ARG A O 1
ATOM 784 N N . VAL A 1 95 ? 15.205 -2.432 -4.244 1.00 88.81 95 VAL A N 1
ATOM 785 C CA . VAL A 1 95 ? 14.049 -1.599 -3.900 1.00 88.81 95 VAL A CA 1
ATOM 786 C C . VAL A 1 95 ? 12.774 -2.439 -3.782 1.00 88.81 95 VAL A C 1
ATOM 788 O O . VAL A 1 95 ? 12.041 -2.301 -2.802 1.00 88.81 95 VAL A O 1
ATOM 791 N N . CYS A 1 96 ? 12.528 -3.366 -4.713 1.00 88.94 96 CYS A N 1
ATOM 792 C CA . CYS A 1 96 ? 11.375 -4.266 -4.663 1.00 88.94 96 CYS A CA 1
ATOM 793 C C . CYS A 1 96 ? 11.427 -5.184 -3.438 1.00 88.94 96 CYS A C 1
ATOM 795 O O . CYS A 1 96 ? 10.450 -5.235 -2.698 1.00 88.94 96 CYS A O 1
ATOM 797 N N . SER A 1 97 ? 12.570 -5.812 -3.132 1.00 87.94 97 SER A N 1
ATOM 798 C CA . SER A 1 97 ? 12.722 -6.639 -1.923 1.00 87.94 97 SER A CA 1
ATOM 799 C C . SER A 1 97 ? 12.351 -5.876 -0.649 1.00 87.94 97 SER A C 1
ATOM 801 O O . SER A 1 97 ? 11.683 -6.407 0.243 1.00 87.94 97 SER A O 1
ATOM 803 N N . TYR A 1 98 ? 12.776 -4.615 -0.545 1.00 90.94 98 TYR A N 1
ATOM 804 C CA . TYR A 1 98 ? 12.429 -3.790 0.603 1.00 90.94 98 TYR A CA 1
ATOM 805 C C . TYR A 1 98 ? 10.939 -3.429 0.626 1.00 90.94 98 TYR A C 1
ATOM 807 O O . TYR A 1 98 ? 10.285 -3.549 1.667 1.00 90.94 98 TYR A O 1
ATOM 815 N N . ASN A 1 99 ? 10.387 -3.034 -0.519 1.00 92.44 99 ASN A N 1
ATOM 816 C CA . ASN A 1 99 ? 8.976 -2.694 -0.652 1.00 92.44 99 ASN A CA 1
ATOM 817 C C . ASN A 1 99 ? 8.066 -3.882 -0.318 1.00 92.44 99 ASN A C 1
ATOM 819 O O . ASN A 1 99 ? 7.103 -3.692 0.417 1.00 92.44 99 ASN A O 1
ATOM 823 N N . ILE A 1 100 ? 8.389 -5.098 -0.760 1.00 92.19 100 ILE A N 1
ATOM 824 C CA . ILE A 1 100 ? 7.637 -6.320 -0.431 1.00 92.19 100 ILE A CA 1
ATOM 825 C C . ILE A 1 100 ? 7.587 -6.514 1.078 1.00 92.19 100 ILE A C 1
ATOM 827 O O . ILE A 1 100 ? 6.511 -6.615 1.658 1.00 92.19 100 ILE A O 1
ATOM 831 N N . LYS A 1 101 ? 8.734 -6.433 1.759 1.00 92.94 101 LYS A N 1
ATOM 832 C CA . LYS A 1 101 ? 8.783 -6.519 3.225 1.00 92.94 101 LYS A CA 1
ATOM 833 C C . LYS A 1 101 ? 7.879 -5.489 3.908 1.00 92.94 101 LYS A C 1
ATOM 835 O O . LYS A 1 101 ? 7.305 -5.773 4.960 1.00 92.94 101 LYS A O 1
ATOM 840 N N . VAL A 1 102 ? 7.791 -4.277 3.364 1.00 95.06 102 VAL A N 1
ATOM 841 C CA . VAL A 1 102 ? 6.888 -3.241 3.875 1.00 95.06 102 VAL A CA 1
ATOM 842 C C . VAL A 1 102 ? 5.429 -3.614 3.612 1.00 95.06 102 VAL A C 1
ATOM 844 O O . VAL A 1 102 ? 4.612 -3.512 4.526 1.00 95.06 102 VAL A O 1
ATOM 847 N N . LEU A 1 103 ? 5.114 -4.058 2.398 1.00 96.25 103 LEU A N 1
ATOM 848 C CA . LEU A 1 103 ? 3.765 -4.401 1.963 1.00 96.25 103 LEU A CA 1
ATOM 849 C C . LEU A 1 103 ? 3.196 -5.598 2.731 1.00 96.25 103 LEU A C 1
ATOM 851 O O . LEU A 1 103 ? 2.067 -5.509 3.195 1.00 96.25 103 LEU A O 1
ATOM 855 N N . GLU A 1 104 ? 3.990 -6.631 3.001 1.00 95.56 104 GLU A N 1
ATOM 856 C CA . GLU A 1 104 ? 3.575 -7.775 3.829 1.00 95.56 104 GLU A CA 1
ATOM 857 C C . GLU A 1 104 ? 3.248 -7.355 5.276 1.00 95.56 104 GLU A C 1
ATOM 859 O O . GLU A 1 104 ? 2.289 -7.810 5.899 1.00 95.56 104 GLU A O 1
ATOM 864 N N . ILE A 1 105 ? 4.003 -6.401 5.835 1.00 96.94 105 ILE A N 1
ATOM 865 C CA . ILE A 1 105 ? 3.688 -5.840 7.160 1.00 96.94 105 ILE A CA 1
ATOM 866 C C . ILE A 1 105 ? 2.396 -5.015 7.114 1.00 96.94 105 ILE A C 1
ATOM 868 O O . ILE A 1 105 ? 1.638 -5.011 8.092 1.00 96.94 105 ILE A O 1
ATOM 872 N N . LEU A 1 106 ? 2.162 -4.291 6.017 1.00 97.75 106 LEU A N 1
ATOM 873 C CA . LEU A 1 106 ? 0.932 -3.534 5.811 1.00 97.75 106 LEU A CA 1
ATOM 874 C C . LEU A 1 106 ? -0.274 -4.450 5.608 1.00 97.75 106 LEU A C 1
ATOM 876 O O . LEU A 1 106 ? -1.335 -4.098 6.110 1.00 97.75 106 LEU A O 1
ATOM 880 N N . ASP A 1 107 ? -0.125 -5.613 4.976 1.00 97.44 107 ASP A N 1
ATOM 881 C CA . ASP A 1 107 ? -1.211 -6.584 4.820 1.00 97.44 107 ASP A CA 1
ATOM 882 C C . ASP A 1 107 ? -1.707 -7.092 6.179 1.00 97.44 107 ASP A C 1
ATOM 884 O O . ASP A 1 107 ? -2.874 -6.924 6.546 1.00 97.44 107 ASP A O 1
ATOM 888 N N . ILE A 1 108 ? -0.775 -7.569 7.013 1.00 97.81 108 ILE A N 1
ATOM 889 C CA . ILE A 1 108 ? -1.073 -8.015 8.382 1.00 97.81 108 ILE A CA 1
ATOM 890 C C . ILE A 1 108 ? -1.736 -6.886 9.182 1.00 97.81 108 ILE A C 1
ATOM 892 O O . ILE A 1 108 ? -2.698 -7.103 9.925 1.00 97.81 108 ILE A O 1
ATOM 896 N N . LEU A 1 109 ? -1.220 -5.661 9.055 1.00 98.06 109 LEU A N 1
ATOM 897 C CA . LEU A 1 109 ? -1.785 -4.496 9.727 1.00 98.06 109 LEU A CA 1
ATOM 898 C C . LEU A 1 109 ? -3.192 -4.166 9.218 1.00 98.06 109 LEU A C 1
ATOM 900 O O . LEU A 1 109 ? -4.058 -3.866 10.040 1.00 98.06 109 LEU A O 1
ATOM 904 N N . ASN A 1 110 ? -3.419 -4.214 7.905 1.00 97.38 110 ASN A N 1
ATOM 905 C CA . ASN A 1 110 ? -4.713 -3.962 7.283 1.00 97.38 110 ASN A CA 1
ATOM 906 C C . ASN A 1 110 ? -5.739 -4.949 7.820 1.00 97.38 110 ASN A C 1
ATOM 908 O O . ASN A 1 110 ? -6.728 -4.514 8.406 1.00 97.38 110 ASN A O 1
ATOM 912 N N . PHE A 1 111 ? -5.450 -6.249 7.766 1.00 96.88 111 PHE A N 1
ATOM 913 C CA . PHE A 1 111 ? -6.311 -7.265 8.363 1.00 96.88 111 PHE A CA 1
ATOM 914 C C . PHE A 1 111 ? -6.575 -6.993 9.854 1.00 96.88 111 PHE A C 1
ATOM 916 O O . PHE A 1 111 ? -7.717 -7.035 10.326 1.00 96.88 111 PHE A O 1
ATOM 923 N N . GLN A 1 112 ? -5.531 -6.638 10.609 1.00 96.56 112 GLN A N 1
ATOM 924 C CA . GLN A 1 112 ? -5.659 -6.351 12.032 1.00 96.56 112 GLN A CA 1
ATOM 925 C C . GLN A 1 112 ? -6.610 -5.177 12.312 1.00 96.56 112 GLN A C 1
ATOM 927 O O . GLN A 1 112 ? -7.396 -5.259 13.257 1.00 96.56 112 GLN A O 1
ATOM 932 N N . VAL A 1 113 ? -6.553 -4.086 11.541 1.00 95.56 113 VAL A N 1
ATOM 933 C CA . VAL A 1 113 ? -7.370 -2.884 11.797 1.00 95.56 113 VAL A CA 1
ATOM 934 C C . VAL A 1 113 ? -8.763 -2.947 11.181 1.00 95.56 113 VAL A C 1
ATOM 936 O O . VAL A 1 113 ? -9.703 -2.445 11.797 1.00 95.56 113 VAL A O 1
ATOM 939 N N . THR A 1 114 ? -8.916 -3.554 10.004 1.00 95.44 114 THR A N 1
ATOM 940 C CA . THR A 1 114 ? -10.195 -3.582 9.278 1.00 95.44 114 THR A CA 1
ATOM 941 C C . THR A 1 114 ? -11.080 -4.754 9.697 1.00 95.44 114 THR A C 1
ATOM 943 O O . THR A 1 114 ? -12.302 -4.631 9.619 1.00 95.44 114 THR A O 1
ATOM 946 N N . GLN A 1 115 ? -10.497 -5.845 10.214 1.00 95.31 115 GLN A N 1
ATOM 947 C CA . GLN A 1 115 ? -11.230 -7.043 10.639 1.00 95.31 115 GLN A CA 1
ATOM 948 C C . GLN A 1 115 ? -11.094 -7.303 12.143 1.00 95.31 115 GLN A C 1
ATOM 950 O O . GLN A 1 115 ? -12.058 -7.136 12.894 1.00 95.31 115 GLN A O 1
ATOM 955 N N . SER A 1 116 ? -9.902 -7.682 12.614 1.00 96.50 116 SER A N 1
ATOM 956 C CA . SER A 1 116 ? -9.716 -8.188 13.985 1.00 96.50 116 SER A CA 1
ATOM 957 C C . SER A 1 116 ? -10.095 -7.162 15.055 1.00 96.50 116 SER A C 1
ATOM 959 O O . SER A 1 116 ? -10.925 -7.431 15.921 1.00 96.50 116 SER A O 1
ATOM 961 N N . ILE A 1 117 ? -9.529 -5.954 14.984 1.00 95.25 117 ILE A N 1
ATOM 962 C CA . ILE A 1 117 ? -9.810 -4.880 15.945 1.00 95.25 117 ILE A CA 1
ATOM 963 C C . ILE A 1 117 ? -11.235 -4.354 15.778 1.00 95.25 117 ILE A C 1
ATOM 965 O O . ILE A 1 117 ? -11.874 -4.062 16.785 1.00 95.25 117 ILE A O 1
ATOM 969 N N . LYS A 1 118 ? -11.759 -4.273 14.546 1.00 94.69 118 LYS A N 1
ATOM 970 C CA . LYS A 1 118 ? -13.162 -3.908 14.291 1.00 94.69 118 LYS A CA 1
ATOM 971 C C . LYS A 1 118 ? -14.102 -4.831 15.068 1.00 94.69 118 LYS A C 1
ATOM 973 O O . LYS A 1 118 ? -14.918 -4.349 15.850 1.00 94.69 118 LYS A O 1
ATOM 978 N N . ASN A 1 119 ? -13.943 -6.144 14.924 1.00 95.88 119 ASN A N 1
ATOM 979 C CA . ASN A 1 119 ? -14.780 -7.130 15.610 1.00 95.88 119 ASN A CA 1
ATOM 980 C C . ASN A 1 119 ? -14.632 -7.054 17.134 1.00 95.88 119 ASN A C 1
ATOM 982 O O . ASN A 1 119 ? -15.625 -7.088 17.862 1.00 95.88 119 ASN A O 1
ATOM 986 N N . GLU A 1 120 ? -13.405 -6.873 17.616 1.00 96.25 120 GLU A N 1
ATOM 987 C CA . GLU A 1 120 ? -13.120 -6.768 19.045 1.00 96.25 120 GLU A CA 1
ATOM 988 C C . GLU A 1 120 ? -13.727 -5.501 19.670 1.00 96.25 120 GLU A C 1
ATOM 990 O O . GLU A 1 120 ? -14.299 -5.542 20.761 1.00 96.25 120 GLU A O 1
ATOM 995 N N . ILE A 1 121 ? -13.675 -4.376 18.952 1.00 94.38 121 ILE A N 1
ATOM 996 C CA . ILE A 1 121 ? -14.340 -3.125 19.321 1.00 94.38 121 ILE A CA 1
ATOM 997 C C . ILE A 1 121 ? -15.841 -3.338 19.447 1.00 94.38 121 ILE A C 1
ATOM 999 O O . ILE A 1 121 ? -16.425 -2.980 20.473 1.00 94.38 121 ILE A O 1
ATOM 1003 N N . LEU A 1 122 ? -16.469 -3.902 18.415 1.00 94.31 122 LEU A N 1
ATOM 1004 C CA . LEU A 1 122 ? -17.914 -4.095 18.397 1.00 94.31 122 LEU A CA 1
ATOM 1005 C C . LEU A 1 122 ? -18.347 -5.021 19.536 1.00 94.31 122 LEU A C 1
ATOM 1007 O O . LEU A 1 122 ? -19.296 -4.700 20.245 1.00 94.31 122 LEU A O 1
ATOM 1011 N N . SER A 1 123 ? -17.593 -6.092 19.785 1.00 96.38 123 SER A N 1
ATOM 1012 C CA . SER A 1 123 ? -17.837 -7.031 20.884 1.00 96.38 123 SER A CA 1
ATOM 1013 C C . SER A 1 123 ? -17.709 -6.376 22.268 1.00 96.38 123 SER A C 1
ATOM 1015 O O . SER A 1 123 ? -18.602 -6.498 23.107 1.00 96.38 123 SER A O 1
ATOM 1017 N N . LYS A 1 124 ? -16.628 -5.623 22.516 1.00 95.75 124 LYS A N 1
ATOM 1018 C CA . LYS A 1 124 ? -16.334 -5.035 23.838 1.00 95.75 124 LYS A CA 1
ATOM 1019 C C . LYS A 1 124 ? -17.107 -3.763 24.158 1.00 95.75 124 LYS A C 1
ATOM 1021 O O . LYS A 1 124 ? -17.192 -3.391 25.328 1.00 95.75 124 LYS A O 1
ATOM 1026 N N . THR A 1 125 ? -17.568 -3.038 23.142 1.00 92.56 125 THR A N 1
ATOM 1027 C CA . THR A 1 125 ? -18.096 -1.677 23.324 1.00 92.56 125 THR A CA 1
ATOM 1028 C C . THR A 1 125 ? -19.492 -1.478 22.758 1.00 92.56 125 THR A C 1
ATOM 1030 O O . THR A 1 125 ? -20.123 -0.479 23.099 1.00 92.56 125 THR A O 1
ATOM 1033 N N . LEU A 1 126 ? -19.964 -2.382 21.886 1.00 91.31 126 LEU A N 1
ATOM 1034 C CA . LEU A 1 126 ? -21.198 -2.226 21.107 1.00 91.31 126 LEU A CA 1
ATOM 1035 C C . LEU A 1 126 ? -21.258 -0.885 20.347 1.00 91.31 126 LEU A C 1
ATOM 1037 O O . LEU A 1 126 ? -22.335 -0.364 20.060 1.00 91.31 126 LEU A O 1
ATOM 1041 N N . ASN A 1 127 ? -20.092 -0.303 20.036 1.00 85.56 127 ASN A N 1
ATOM 1042 C CA . ASN A 1 127 ? -19.971 1.040 19.489 1.00 85.56 127 ASN A CA 1
ATOM 1043 C C . ASN A 1 127 ? -19.413 1.019 18.062 1.00 85.56 127 ASN A C 1
ATOM 1045 O O . ASN A 1 127 ? -18.214 0.863 17.836 1.00 85.56 127 ASN A O 1
ATOM 1049 N N . TYR A 1 128 ? -20.293 1.271 17.098 1.00 87.19 128 TYR A N 1
ATOM 1050 C CA . TYR A 1 128 ? -19.957 1.375 15.676 1.00 87.19 128 TYR A CA 1
ATOM 1051 C C . TYR A 1 128 ? -19.306 2.714 15.298 1.00 87.19 128 TYR A C 1
ATOM 1053 O O . TYR A 1 128 ? -18.838 2.885 14.179 1.00 87.19 128 TYR A O 1
ATOM 1061 N N . ASN A 1 129 ? -19.248 3.688 16.210 1.00 86.06 129 ASN A N 1
ATOM 1062 C CA . ASN A 1 129 ? -18.702 5.012 15.904 1.00 86.06 129 ASN A CA 1
ATOM 1063 C C . ASN A 1 129 ? -17.177 5.074 15.964 1.00 86.06 129 ASN A C 1
ATOM 1065 O O . ASN A 1 129 ? -16.617 6.125 15.664 1.00 86.06 129 ASN A O 1
ATOM 1069 N N . ILE A 1 130 ? -16.519 3.998 16.398 1.00 86.56 130 ILE A N 1
ATOM 1070 C CA . ILE A 1 130 ? -15.073 3.975 16.654 1.00 86.56 130 ILE A CA 1
ATOM 1071 C C . ILE A 1 130 ? -14.339 2.949 15.787 1.00 86.56 130 ILE A C 1
ATOM 1073 O O . ILE A 1 130 ? -13.150 2.706 15.986 1.00 86.56 130 ILE A O 1
ATOM 1077 N N . VAL A 1 131 ? -15.048 2.355 14.828 1.00 91.75 131 VAL A N 1
ATOM 1078 C CA . VAL A 1 131 ? -14.484 1.499 13.783 1.00 91.75 131 VAL A CA 1
ATOM 1079 C C . VAL A 1 131 ? -14.316 2.304 12.499 1.00 91.75 131 VAL A C 1
ATOM 1081 O O . VAL A 1 131 ? -15.015 3.297 12.288 1.00 91.75 131 VAL A O 1
ATOM 1084 N N . PHE A 1 132 ? -13.393 1.879 11.640 1.00 93.19 132 PHE A N 1
ATOM 1085 C CA . PHE A 1 132 ? -13.339 2.400 10.280 1.00 93.19 132 PHE A CA 1
ATOM 1086 C C . PHE A 1 132 ? -14.609 2.011 9.525 1.00 93.19 132 PHE A C 1
ATOM 1088 O O . PHE A 1 132 ? -15.084 0.879 9.657 1.00 93.19 132 PHE A O 1
ATOM 1095 N N . ASP A 1 133 ? -15.174 2.959 8.778 1.00 92.12 133 ASP A N 1
ATOM 1096 C CA . ASP A 1 133 ? -16.327 2.666 7.940 1.00 92.12 133 ASP A CA 1
ATOM 1097 C C . ASP A 1 133 ? -15.912 1.888 6.689 1.00 92.12 133 ASP A C 1
ATOM 1099 O O . ASP A 1 133 ? -14.744 1.868 6.292 1.00 92.12 133 ASP A O 1
ATOM 1103 N N . ASP A 1 134 ? -16.881 1.207 6.085 1.00 93.06 134 ASP A N 1
ATOM 1104 C CA . ASP A 1 134 ? -16.612 0.292 4.977 1.00 93.06 134 ASP A CA 1
ATOM 1105 C C . ASP A 1 134 ? -16.109 1.037 3.726 1.00 93.06 134 ASP A C 1
ATOM 1107 O O . ASP A 1 134 ? -15.360 0.476 2.926 1.00 93.06 134 ASP A O 1
ATOM 1111 N N . GLN A 1 135 ? -16.463 2.319 3.570 1.00 93.69 135 GLN A N 1
ATOM 1112 C CA . GLN A 1 135 ? -15.955 3.148 2.479 1.00 93.69 135 GLN A CA 1
ATOM 1113 C C . GLN A 1 135 ? -14.458 3.416 2.646 1.00 93.69 135 GLN A C 1
ATOM 1115 O O . GLN A 1 135 ? -13.702 3.286 1.683 1.00 93.69 135 GLN A O 1
ATOM 1120 N N . PHE A 1 136 ? -14.018 3.774 3.850 1.00 95.06 136 PHE A N 1
ATOM 1121 C CA . PHE A 1 136 ? -12.611 3.993 4.130 1.00 95.06 136 PHE A CA 1
ATOM 1122 C C . PHE A 1 136 ? -11.815 2.691 4.071 1.00 95.06 136 PHE A C 1
ATOM 1124 O O . PHE A 1 136 ? -10.746 2.682 3.470 1.00 95.06 136 PHE A O 1
ATOM 1131 N N . VAL A 1 137 ? -12.352 1.586 4.602 1.00 96.31 137 VAL A N 1
ATOM 1132 C CA . VAL A 1 137 ? -11.735 0.251 4.479 1.00 96.31 137 VAL A CA 1
ATOM 1133 C C . VAL A 1 137 ? -11.478 -0.093 3.013 1.00 96.31 137 VAL A C 1
ATOM 1135 O O . VAL A 1 137 ? -10.356 -0.448 2.661 1.00 96.31 137 VAL A O 1
ATOM 1138 N N . LYS A 1 138 ? -12.462 0.127 2.135 1.00 95.75 138 LYS A N 1
ATOM 1139 C CA . LYS A 1 138 ? -12.289 -0.079 0.694 1.00 95.75 138 LYS A CA 1
ATOM 1140 C C . LYS A 1 138 ? -11.180 0.790 0.099 1.00 95.75 138 LYS A C 1
ATOM 1142 O O . LYS A 1 138 ? -10.427 0.323 -0.743 1.00 95.75 138 LYS A O 1
ATOM 1147 N N . ILE A 1 139 ? -11.050 2.045 0.531 1.00 96.44 139 ILE A N 1
ATOM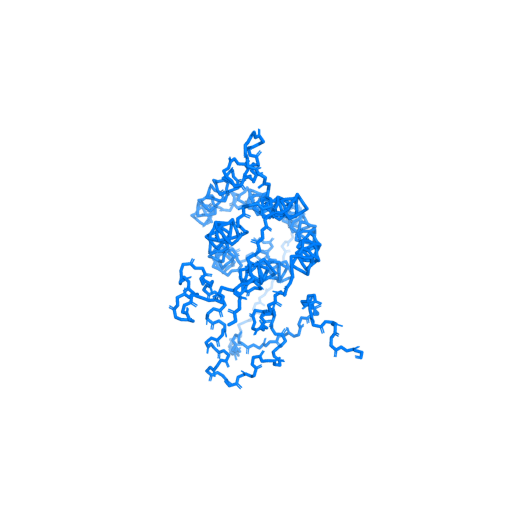 1148 C CA . ILE A 1 139 ? -9.961 2.922 0.071 1.00 96.44 139 ILE A CA 1
ATOM 1149 C C . ILE A 1 139 ? -8.603 2.400 0.550 1.00 96.44 139 ILE A C 1
ATOM 1151 O O . ILE A 1 139 ? -7.657 2.412 -0.231 1.00 96.44 139 ILE A O 1
ATOM 1155 N N . MET A 1 140 ? -8.504 1.917 1.793 1.00 96.88 140 MET A N 1
ATOM 1156 C CA . MET A 1 140 ? -7.277 1.291 2.297 1.00 96.88 140 MET A CA 1
ATOM 1157 C C . MET A 1 140 ? -6.882 0.080 1.440 1.00 96.88 140 MET A C 1
ATOM 1159 O O . MET A 1 140 ? -5.723 -0.027 1.043 1.00 96.88 140 MET A O 1
ATOM 1163 N N . GLU A 1 141 ? -7.845 -0.789 1.123 1.00 95.44 141 GLU A N 1
ATOM 1164 C CA . GLU A 1 141 ? -7.649 -1.977 0.283 1.00 95.44 141 GLU A CA 1
ATOM 1165 C C . GLU A 1 141 ? -7.276 -1.615 -1.161 1.00 95.44 141 GLU A C 1
ATOM 1167 O O . GLU A 1 141 ? -6.310 -2.155 -1.697 1.00 95.44 141 GLU A O 1
ATOM 1172 N N . ASP A 1 142 ? -7.986 -0.670 -1.785 1.00 95.12 142 ASP A N 1
ATOM 1173 C CA . ASP A 1 142 ? -7.709 -0.213 -3.151 1.00 95.12 142 ASP A CA 1
ATOM 1174 C C . ASP A 1 142 ? -6.297 0.389 -3.250 1.00 95.12 142 ASP A C 1
ATOM 1176 O O . ASP A 1 142 ? -5.530 0.029 -4.144 1.00 95.12 142 ASP A O 1
ATOM 1180 N N . THR A 1 143 ? -5.917 1.265 -2.308 1.00 96.56 143 THR A N 1
ATOM 1181 C CA . THR A 1 143 ? -4.566 1.842 -2.264 1.00 96.56 143 THR A CA 1
ATOM 1182 C C . THR A 1 143 ? -3.514 0.753 -2.075 1.00 96.56 143 THR A C 1
ATOM 1184 O O . THR A 1 143 ? -2.536 0.727 -2.818 1.00 96.56 143 THR A O 1
ATOM 1187 N N . PHE A 1 144 ? -3.721 -0.175 -1.138 1.00 97.19 144 PHE A N 1
ATOM 1188 C CA . PHE A 1 144 ? -2.789 -1.275 -0.897 1.00 97.19 144 PHE A CA 1
ATOM 1189 C C . PHE A 1 144 ? -2.572 -2.127 -2.156 1.00 97.19 144 PHE A C 1
ATOM 1191 O O . PHE A 1 144 ? -1.432 -2.362 -2.554 1.00 97.19 144 PHE A O 1
ATOM 1198 N N . ARG A 1 145 ? -3.652 -2.509 -2.848 1.00 95.62 145 ARG A N 1
ATOM 1199 C CA . ARG A 1 145 ? -3.591 -3.311 -4.081 1.00 95.62 145 ARG A CA 1
ATOM 1200 C C . ARG A 1 145 ? -2.876 -2.598 -5.226 1.00 95.62 145 ARG A C 1
ATOM 1202 O O . ARG A 1 145 ? -2.179 -3.256 -5.993 1.00 95.62 145 ARG A O 1
ATOM 1209 N N . VAL A 1 146 ? -3.002 -1.272 -5.332 1.00 96.00 146 VAL A N 1
ATOM 1210 C CA . VAL A 1 146 ? -2.233 -0.473 -6.304 1.00 96.00 146 VAL A CA 1
ATOM 1211 C C . VAL A 1 146 ? -0.735 -0.566 -6.017 1.00 96.00 146 VAL A C 1
ATOM 1213 O O . VAL A 1 146 ? 0.036 -0.808 -6.941 1.00 96.00 146 VAL A O 1
ATOM 1216 N N . PHE A 1 147 ? -0.319 -0.447 -4.753 1.00 96.38 147 PHE A N 1
ATOM 1217 C CA . PHE A 1 147 ? 1.089 -0.605 -4.380 1.00 96.38 147 PHE A CA 1
ATOM 1218 C C . PHE A 1 147 ? 1.612 -2.027 -4.621 1.00 96.38 147 PHE A C 1
ATOM 1220 O O . PHE A 1 147 ? 2.722 -2.172 -5.131 1.00 96.38 147 PHE A O 1
ATOM 1227 N N . ILE A 1 148 ? 0.819 -3.063 -4.308 1.00 95.69 148 ILE A N 1
ATOM 1228 C CA . ILE A 1 148 ? 1.150 -4.457 -4.647 1.00 95.69 148 ILE A CA 1
ATOM 1229 C C . ILE A 1 148 ? 1.383 -4.590 -6.152 1.00 95.69 148 ILE A C 1
ATOM 1231 O O . ILE A 1 148 ? 2.434 -5.068 -6.578 1.00 95.69 148 ILE A O 1
ATOM 1235 N N . LYS A 1 149 ? 0.421 -4.128 -6.963 1.00 94.69 149 LYS A N 1
ATOM 1236 C CA . LYS A 1 149 ? 0.488 -4.300 -8.414 1.00 94.69 149 LYS A CA 1
ATOM 1237 C C . LYS A 1 149 ? 1.649 -3.543 -9.036 1.00 94.69 149 LYS A C 1
ATOM 1239 O O . LYS A 1 149 ? 2.312 -4.056 -9.930 1.00 94.69 149 LYS A O 1
ATOM 1244 N N . PHE A 1 150 ? 1.896 -2.331 -8.561 1.00 95.38 150 PHE A N 1
ATOM 1245 C CA . PHE A 1 150 ? 3.032 -1.553 -9.010 1.00 95.38 150 PHE A CA 1
ATOM 1246 C C . PHE A 1 150 ? 4.362 -2.242 -8.679 1.00 95.38 150 PHE A C 1
ATOM 1248 O O . PHE A 1 150 ? 5.254 -2.274 -9.520 1.00 95.38 150 PHE A O 1
ATOM 1255 N N . ASN A 1 151 ? 4.489 -2.839 -7.488 1.00 93.44 151 ASN A N 1
ATOM 1256 C CA . ASN A 1 151 ? 5.701 -3.567 -7.118 1.00 93.44 151 ASN A CA 1
ATOM 1257 C C . ASN A 1 151 ? 5.935 -4.799 -7.994 1.00 93.44 151 ASN A C 1
ATOM 1259 O O . ASN A 1 151 ? 7.045 -5.002 -8.479 1.00 93.44 151 ASN A O 1
ATOM 1263 N N . GLN A 1 152 ? 4.866 -5.554 -8.255 1.00 91.69 152 GLN A N 1
ATOM 1264 C CA . GLN A 1 152 ? 4.886 -6.652 -9.214 1.00 91.69 152 GLN A CA 1
ATOM 1265 C C . GLN A 1 152 ? 5.338 -6.163 -10.595 1.00 91.69 152 GLN A C 1
ATOM 1267 O O . GLN A 1 152 ? 6.250 -6.732 -11.187 1.00 91.69 152 GLN A O 1
ATOM 1272 N N . TRP A 1 153 ? 4.744 -5.069 -11.084 1.00 93.50 153 TRP A N 1
ATOM 1273 C CA . TRP A 1 153 ? 5.080 -4.492 -12.381 1.00 93.50 153 TRP A CA 1
ATOM 1274 C C . TRP A 1 153 ? 6.553 -4.075 -12.474 1.00 93.50 153 TRP A C 1
ATOM 1276 O O . TRP A 1 153 ? 7.202 -4.437 -13.451 1.00 93.50 153 TRP A O 1
ATOM 1286 N N . MET A 1 154 ? 7.099 -3.368 -11.476 1.00 90.75 154 MET A N 1
ATOM 1287 C CA . MET A 1 154 ? 8.497 -2.900 -11.496 1.00 90.75 154 MET A CA 1
ATOM 1288 C C . MET A 1 154 ? 9.487 -4.038 -11.740 1.00 90.75 154 MET A C 1
ATOM 1290 O O . MET A 1 154 ? 10.477 -3.864 -12.443 1.00 90.75 154 MET A O 1
ATOM 1294 N N . PHE A 1 155 ? 9.225 -5.203 -11.152 1.00 87.50 155 PHE A N 1
ATOM 1295 C CA . PHE A 1 155 ? 10.115 -6.343 -11.271 1.00 87.50 155 PHE A CA 1
ATOM 1296 C C . PHE A 1 155 ? 9.806 -7.219 -12.495 1.00 87.50 155 PHE A C 1
ATOM 1298 O O . PHE A 1 155 ? 10.719 -7.559 -13.243 1.00 87.50 155 PHE A O 1
ATOM 1305 N N . GLU A 1 156 ? 8.538 -7.568 -12.733 1.00 86.88 156 GLU A N 1
ATOM 1306 C CA . GLU A 1 156 ? 8.148 -8.475 -13.824 1.00 86.88 156 GLU A CA 1
ATOM 1307 C C . GLU A 1 156 ? 8.270 -7.829 -15.212 1.00 86.88 156 GLU A C 1
ATOM 1309 O O . GLU A 1 156 ? 8.564 -8.520 -16.187 1.00 86.88 156 GLU A O 1
ATOM 1314 N N . SER A 1 157 ? 8.097 -6.506 -15.320 1.00 89.12 157 SER A N 1
ATOM 1315 C CA . SER A 1 157 ? 8.191 -5.815 -16.613 1.00 89.12 157 SER A CA 1
ATOM 1316 C C . SER A 1 157 ? 9.611 -5.762 -17.172 1.00 89.12 157 SER A C 1
ATOM 1318 O O . SER A 1 157 ? 9.779 -5.641 -18.381 1.00 89.12 157 SER A O 1
ATOM 1320 N N . LEU A 1 158 ? 10.632 -5.906 -16.327 1.00 84.44 158 LEU A N 1
ATOM 1321 C CA . LEU A 1 158 ? 12.029 -5.921 -16.757 1.00 84.44 158 LEU A CA 1
ATOM 1322 C C . LEU A 1 158 ? 12.514 -7.286 -17.236 1.00 84.44 158 LEU A C 1
ATOM 1324 O O . LEU A 1 158 ? 13.709 -7.397 -17.469 1.00 84.44 158 LEU A O 1
ATOM 1328 N N . GLU A 1 159 ? 11.620 -8.280 -17.342 1.00 68.50 159 GLU A N 1
ATOM 1329 C CA . GLU A 1 159 ? 11.873 -9.662 -17.763 1.00 68.50 159 GLU A CA 1
ATOM 1330 C C . GLU A 1 159 ? 13.296 -10.122 -17.418 1.00 68.50 159 GLU A C 1
ATOM 1332 O O . GLU A 1 159 ? 14.250 -9.893 -18.159 1.00 68.50 159 GLU A O 1
ATOM 1337 N N . ILE A 1 160 ? 13.477 -10.818 -16.294 1.00 55.19 160 ILE A N 1
ATOM 1338 C CA . ILE A 1 160 ? 14.747 -11.513 -16.054 1.00 55.19 160 ILE A CA 1
ATOM 1339 C C . ILE A 1 160 ? 14.814 -12.727 -16.998 1.00 55.19 160 ILE A C 1
ATOM 1341 O O . ILE A 1 160 ? 14.757 -13.879 -16.570 1.00 55.19 160 ILE A O 1
ATOM 1345 N N . THR A 1 161 ? 14.910 -12.476 -18.305 1.00 41.50 161 THR A N 1
ATOM 1346 C CA . THR A 1 161 ? 15.103 -13.449 -19.373 1.00 41.50 161 THR A CA 1
ATOM 1347 C C . THR A 1 161 ? 16.523 -13.992 -19.236 1.00 41.50 161 THR A C 1
ATOM 1349 O O . THR A 1 161 ? 17.490 -13.495 -19.817 1.00 41.50 161 THR A O 1
ATOM 1352 N N . GLY A 1 162 ? 16.656 -15.003 -18.377 1.00 39.53 162 GLY A N 1
ATOM 1353 C CA . GLY A 1 162 ? 17.927 -15.653 -18.065 1.00 39.53 162 GLY A CA 1
ATOM 1354 C C . GLY A 1 162 ? 18.005 -16.262 -16.666 1.00 39.53 162 GLY A C 1
ATOM 1355 O O . GLY A 1 162 ? 18.830 -17.148 -16.449 1.00 39.53 162 GLY A O 1
ATOM 1356 N N . CYS A 1 163 ? 17.140 -15.858 -15.732 1.00 41.69 163 CYS A N 1
ATO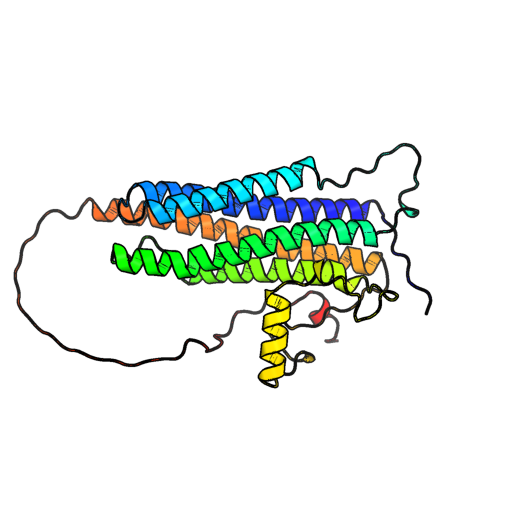M 1357 C CA . CYS A 1 163 ? 16.877 -16.680 -14.557 1.00 41.69 163 CYS A CA 1
ATOM 1358 C C . CYS A 1 163 ? 15.796 -17.687 -14.946 1.00 41.69 163 CYS A C 1
ATOM 1360 O O . CYS A 1 163 ? 14.809 -17.327 -15.580 1.00 41.69 163 CYS A O 1
ATOM 1362 N N . ASP A 1 164 ? 16.036 -18.958 -14.630 1.00 41.69 164 ASP A N 1
ATOM 1363 C CA . ASP A 1 164 ? 15.065 -20.046 -14.753 1.00 41.69 164 ASP A CA 1
ATOM 1364 C C . ASP A 1 164 ? 13.669 -19.538 -14.334 1.00 41.69 164 ASP A C 1
ATOM 1366 O O . ASP A 1 164 ? 13.562 -18.791 -13.364 1.00 41.69 164 ASP A O 1
ATOM 1370 N N . MET A 1 165 ? 12.594 -19.912 -15.030 1.00 39.12 165 MET A N 1
ATOM 1371 C CA . MET A 1 165 ? 11.224 -19.555 -14.610 1.00 39.12 165 MET A CA 1
ATOM 1372 C C . MET A 1 165 ? 10.915 -20.094 -13.195 1.00 39.12 165 MET A C 1
ATOM 1374 O O . MET A 1 165 ? 10.036 -19.581 -12.512 1.00 39.12 165 MET A O 1
ATOM 1378 N N . ASN A 1 166 ? 11.694 -21.080 -12.723 1.00 40.19 166 ASN A N 1
ATOM 1379 C CA . ASN A 1 166 ? 11.704 -21.581 -11.340 1.00 40.19 166 ASN A CA 1
ATOM 1380 C C . ASN A 1 166 ? 12.665 -20.830 -10.389 1.00 40.19 166 ASN A C 1
ATOM 1382 O O . ASN A 1 166 ? 12.770 -21.174 -9.214 1.00 40.19 166 ASN A O 1
ATOM 1386 N N . ALA A 1 167 ? 13.398 -19.844 -10.900 1.00 42.38 167 ALA A N 1
ATOM 1387 C CA . ALA A 1 167 ? 14.345 -18.972 -10.208 1.00 42.38 167 ALA A CA 1
ATOM 1388 C C . ALA A 1 167 ? 13.952 -17.489 -10.330 1.00 42.38 167 ALA A C 1
ATOM 1390 O O . ALA A 1 167 ? 14.805 -16.609 -10.170 1.00 42.38 167 ALA A O 1
ATOM 1391 N N . LEU A 1 168 ? 12.660 -17.192 -10.546 1.00 51.56 168 LEU A N 1
ATOM 1392 C CA . LEU A 1 168 ? 12.106 -16.010 -9.895 1.00 51.56 168 LEU A CA 1
ATOM 1393 C C . LEU A 1 168 ? 12.440 -16.196 -8.420 1.00 51.56 168 LEU A C 1
ATOM 1395 O O . LEU A 1 168 ? 12.065 -17.206 -7.823 1.00 51.56 168 LEU A O 1
ATOM 1399 N N . ASP A 1 169 ? 13.258 -15.305 -7.875 1.00 59.69 169 ASP A N 1
ATOM 1400 C CA . ASP A 1 169 ? 13.630 -15.402 -6.479 1.00 59.69 169 ASP A CA 1
ATOM 1401 C C . ASP A 1 169 ? 12.327 -15.385 -5.681 1.00 59.69 169 ASP A C 1
ATOM 1403 O O . ASP A 1 169 ? 11.653 -14.362 -5.629 1.00 59.69 169 ASP A O 1
ATOM 1407 N N . SER A 1 170 ? 11.939 -16.524 -5.103 1.00 63.09 170 SER A N 1
ATOM 1408 C CA . SER A 1 170 ? 10.758 -16.633 -4.238 1.00 63.09 170 SER A CA 1
ATOM 1409 C C . SER A 1 170 ? 10.790 -15.619 -3.085 1.00 63.09 170 SER A C 1
ATOM 1411 O O . SER A 1 170 ? 9.788 -15.401 -2.423 1.00 63.09 170 SER A O 1
ATOM 1413 N N . SER A 1 171 ? 11.931 -14.961 -2.837 1.00 66.88 171 SER A N 1
ATOM 1414 C CA . SER A 1 171 ? 12.017 -13.813 -1.934 1.00 66.88 171 SER A CA 1
ATOM 1415 C C . SER A 1 171 ? 11.284 -12.553 -2.431 1.00 66.88 171 SER A C 1
ATOM 1417 O O . SER A 1 171 ? 11.077 -11.628 -1.645 1.00 66.88 171 SER A O 1
ATOM 1419 N N . LEU A 1 172 ? 10.905 -12.508 -3.713 1.00 74.81 172 LEU A N 1
ATOM 1420 C CA . LEU A 1 172 ? 10.198 -11.411 -4.375 1.00 74.81 172 LEU A CA 1
ATOM 1421 C C . LEU A 1 172 ? 8.735 -11.738 -4.700 1.00 74.81 172 LEU A C 1
ATOM 1423 O O . LEU A 1 172 ? 8.042 -10.903 -5.282 1.00 74.81 172 LEU A O 1
ATOM 1427 N N . SER A 1 173 ? 8.255 -12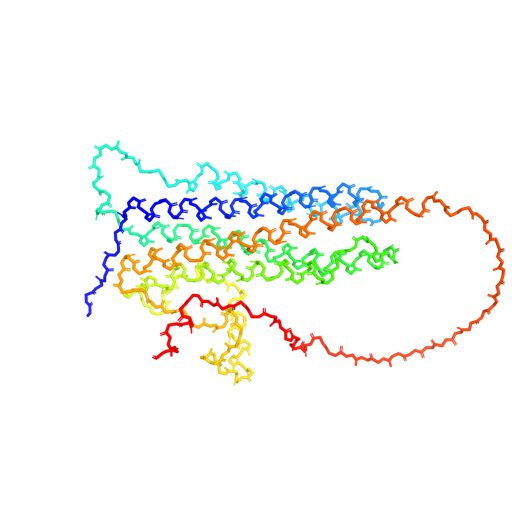.929 -4.341 1.00 81.31 173 SER A N 1
ATOM 1428 C CA . SER A 1 173 ? 6.830 -13.226 -4.425 1.00 81.31 173 SER A CA 1
ATOM 1429 C C . SER A 1 173 ? 6.075 -12.470 -3.332 1.00 81.31 173 SER A C 1
ATOM 1431 O O . SER A 1 173 ? 6.565 -12.303 -2.213 1.00 81.31 173 SER A O 1
ATOM 1433 N N . ILE A 1 174 ? 4.872 -12.012 -3.664 1.00 85.12 174 ILE A N 1
ATOM 1434 C CA . ILE A 1 174 ? 3.970 -11.332 -2.733 1.00 85.12 174 ILE A CA 1
ATOM 1435 C C . ILE A 1 174 ? 2.841 -12.304 -2.408 1.00 85.12 174 ILE A C 1
ATOM 1437 O O . ILE A 1 174 ? 2.158 -12.765 -3.327 1.00 85.12 174 ILE A O 1
ATOM 1441 N N . GLU A 1 175 ? 2.604 -12.572 -1.120 1.00 88.50 175 GLU A N 1
ATOM 1442 C CA . GLU A 1 175 ? 1.650 -13.600 -0.668 1.00 88.50 175 GLU A CA 1
ATOM 1443 C C . GLU A 1 175 ? 0.264 -13.392 -1.289 1.00 88.50 175 GLU A C 1
ATOM 1445 O O . GLU A 1 175 ? -0.342 -14.328 -1.817 1.00 88.50 175 GLU A O 1
ATOM 1450 N N . LEU A 1 176 ? -0.218 -12.145 -1.295 1.00 88.62 176 LEU A N 1
ATOM 1451 C CA . LEU A 1 176 ? -1.524 -11.801 -1.853 1.00 88.62 176 LEU A CA 1
ATOM 1452 C C . LEU A 1 176 ? -1.658 -12.193 -3.334 1.00 88.62 176 LEU A C 1
ATOM 1454 O O . LEU A 1 176 ? -2.731 -12.634 -3.747 1.00 88.62 176 LEU A O 1
ATOM 1458 N N . ILE A 1 177 ? -0.599 -12.027 -4.133 1.00 88.25 177 ILE A N 1
ATOM 1459 C CA . ILE A 1 177 ? -0.613 -12.349 -5.567 1.00 88.25 177 ILE A CA 1
ATOM 1460 C C . ILE A 1 177 ? -0.667 -13.863 -5.752 1.00 88.25 177 ILE A C 1
ATOM 1462 O O . ILE A 1 177 ? -1.514 -14.355 -6.501 1.00 88.25 177 ILE A O 1
ATOM 1466 N N . ASP A 1 178 ? 0.183 -14.601 -5.039 1.00 87.50 178 ASP A N 1
ATOM 1467 C CA . ASP A 1 178 ? 0.265 -16.059 -5.138 1.00 87.50 178 ASP A CA 1
ATOM 1468 C C . ASP A 1 178 ? -1.043 -16.723 -4.705 1.00 87.50 178 ASP A C 1
ATOM 1470 O O . ASP A 1 178 ? -1.575 -17.595 -5.399 1.00 87.50 178 ASP A O 1
ATOM 1474 N N . VAL A 1 179 ? -1.603 -16.279 -3.575 1.00 88.75 179 VAL A N 1
ATOM 1475 C CA . VAL A 1 179 ? -2.874 -16.790 -3.055 1.00 88.75 179 VAL A CA 1
ATOM 1476 C C . VAL A 1 179 ? -4.014 -16.462 -4.013 1.00 88.75 179 VAL A C 1
ATOM 1478 O O . VAL A 1 179 ? -4.791 -17.355 -4.351 1.00 88.75 179 VAL A O 1
ATOM 1481 N N . ALA A 1 180 ? -4.113 -15.216 -4.492 1.00 88.38 180 ALA A N 1
ATOM 1482 C CA . ALA A 1 180 ? -5.164 -14.827 -5.429 1.00 88.38 180 ALA A CA 1
ATOM 1483 C C . ALA A 1 180 ? -5.081 -15.629 -6.735 1.00 88.38 180 ALA A C 1
ATOM 1485 O O . ALA A 1 180 ? -6.100 -16.116 -7.224 1.00 88.38 180 ALA A O 1
ATOM 1486 N N . THR A 1 181 ? -3.872 -15.807 -7.269 1.00 86.75 181 THR A N 1
ATOM 1487 C CA . THR A 1 181 ? -3.626 -16.569 -8.498 1.00 86.75 181 THR A CA 1
ATOM 1488 C C . THR A 1 181 ? -4.009 -18.031 -8.318 1.00 86.75 181 THR A C 1
ATOM 1490 O O . THR A 1 181 ? -4.724 -18.587 -9.149 1.00 86.75 181 THR A O 1
ATOM 1493 N N . LYS A 1 182 ? -3.604 -18.649 -7.204 1.00 88.88 182 LYS A N 1
ATOM 1494 C CA . LYS A 1 182 ? -3.951 -20.037 -6.898 1.00 88.88 182 LYS A CA 1
ATOM 1495 C C . LYS A 1 182 ? -5.461 -20.238 -6.774 1.00 88.88 182 LYS A C 1
ATOM 1497 O O . LYS A 1 182 ? -5.995 -21.141 -7.405 1.00 88.88 182 LYS A O 1
ATOM 1502 N N . CYS A 1 183 ? -6.148 -19.373 -6.028 1.00 89.06 183 CYS A N 1
ATOM 1503 C CA . CYS A 1 183 ? -7.605 -19.425 -5.901 1.00 89.06 183 CYS A CA 1
ATOM 1504 C C . CYS A 1 183 ? -8.296 -19.264 -7.261 1.00 89.06 183 CYS A C 1
ATOM 1506 O O . CYS A 1 183 ? -9.209 -20.015 -7.578 1.00 89.06 183 CYS A O 1
ATOM 1508 N N . ALA A 1 184 ? -7.836 -18.325 -8.091 1.00 88.69 184 ALA A N 1
ATOM 1509 C CA . ALA A 1 184 ? -8.396 -18.113 -9.420 1.00 88.69 184 ALA A CA 1
ATOM 1510 C C . ALA A 1 184 ? -8.224 -19.340 -10.332 1.00 88.69 184 ALA A C 1
ATOM 1512 O O . ALA A 1 184 ? -9.156 -19.696 -11.051 1.00 88.69 184 ALA A O 1
ATOM 1513 N N . ILE A 1 185 ? -7.069 -20.010 -10.271 1.00 87.38 185 ILE A N 1
ATOM 1514 C CA . ILE A 1 185 ? -6.821 -21.262 -10.999 1.00 87.38 185 ILE A CA 1
ATOM 1515 C C . ILE A 1 185 ? -7.748 -22.375 -10.496 1.00 87.38 185 ILE A C 1
ATOM 1517 O O . ILE A 1 185 ? -8.380 -23.048 -11.312 1.00 87.38 185 ILE A O 1
ATOM 1521 N N . ASP A 1 186 ? -7.858 -22.547 -9.176 1.00 90.31 186 ASP A N 1
ATOM 1522 C CA . ASP A 1 186 ? -8.716 -23.565 -8.556 1.00 90.31 186 ASP A CA 1
ATOM 1523 C C . ASP A 1 186 ? -10.206 -23.342 -8.901 1.00 90.31 186 ASP A C 1
ATOM 1525 O O . ASP A 1 186 ? -10.946 -24.303 -9.121 1.00 90.31 186 ASP A O 1
ATOM 1529 N N . ASP A 1 187 ? -10.626 -22.079 -9.033 1.00 88.25 187 ASP A N 1
ATOM 1530 C CA . ASP A 1 187 ? -11.981 -21.670 -9.422 1.00 88.25 187 ASP A CA 1
ATOM 1531 C C . ASP A 1 187 ? -12.218 -21.676 -10.950 1.00 88.25 187 ASP A C 1
ATOM 1533 O O . ASP A 1 187 ? -13.330 -21.400 -11.411 1.00 88.25 187 ASP A O 1
ATOM 1537 N N . GLY A 1 188 ? -11.198 -21.988 -11.760 1.00 86.44 188 GLY A N 1
ATOM 1538 C CA . GLY A 1 188 ? -11.288 -22.004 -13.225 1.00 86.44 188 GLY A CA 1
ATOM 1539 C C . GLY A 1 188 ? -11.478 -20.620 -13.860 1.00 86.44 188 GLY A C 1
ATOM 1540 O O . GLY A 1 188 ? -12.068 -20.511 -14.937 1.00 86.44 188 GLY A O 1
ATOM 1541 N N . ILE A 1 189 ? -11.019 -19.559 -13.192 1.00 85.00 189 ILE A N 1
ATOM 1542 C CA . ILE A 1 189 ? -11.071 -18.181 -13.688 1.00 85.00 189 ILE A CA 1
ATOM 1543 C C . ILE A 1 189 ? -10.001 -17.985 -14.764 1.00 85.00 189 ILE A C 1
ATOM 1545 O O . ILE A 1 189 ? -8.820 -18.253 -14.550 1.00 85.00 189 ILE A O 1
ATOM 1549 N N . ASP A 1 190 ? -10.410 -17.440 -15.909 1.00 79.31 190 ASP A N 1
ATOM 1550 C CA . ASP A 1 190 ? -9.484 -16.992 -16.947 1.00 79.31 190 ASP A CA 1
ATOM 1551 C C . ASP A 1 190 ? -8.721 -15.740 -16.476 1.00 79.31 190 ASP A C 1
ATOM 1553 O O . ASP A 1 190 ? -9.284 -14.643 -16.363 1.00 79.31 190 ASP A O 1
ATOM 1557 N N . LEU A 1 191 ? -7.431 -15.917 -16.186 1.00 78.06 191 LEU A N 1
ATOM 1558 C CA . LEU A 1 191 ? -6.540 -14.853 -15.725 1.00 78.06 191 LEU A CA 1
ATOM 1559 C C . LEU A 1 191 ? -6.356 -13.755 -16.783 1.00 78.06 191 LEU A C 1
ATOM 1561 O O . LEU A 1 191 ? -6.262 -12.580 -16.426 1.00 78.06 191 LEU A O 1
ATOM 1565 N N . GLU A 1 192 ? -6.377 -14.100 -18.076 1.00 73.31 192 GLU A N 1
ATOM 1566 C CA . GLU A 1 192 ? -6.184 -13.137 -19.171 1.00 73.31 192 GLU A CA 1
ATOM 1567 C C . GLU A 1 192 ? -7.360 -12.158 -19.283 1.00 73.31 192 GLU A C 1
ATOM 1569 O O . GLU A 1 192 ? -7.198 -10.995 -19.665 1.00 73.31 192 GLU A O 1
ATOM 1574 N N . GLN A 1 193 ? -8.556 -12.610 -18.900 1.00 75.25 193 GLN A N 1
ATOM 1575 C CA . GLN A 1 193 ? -9.786 -11.818 -18.949 1.00 75.25 193 GLN A CA 1
ATOM 1576 C C . GLN A 1 193 ? -10.203 -11.251 -17.590 1.00 75.25 193 GLN A C 1
ATOM 1578 O O . GLN A 1 193 ? -11.231 -10.570 -17.491 1.00 75.25 193 GLN A O 1
ATOM 1583 N N . SER A 1 194 ? -9.413 -11.482 -16.538 1.00 79.50 194 SER A N 1
ATOM 1584 C CA . SER A 1 194 ? -9.762 -11.039 -15.195 1.00 79.50 194 SER A CA 1
ATOM 1585 C C . SER A 1 194 ? -9.843 -9.510 -15.087 1.00 79.50 194 SER A C 1
ATOM 1587 O O . SER A 1 194 ? -9.017 -8.741 -15.596 1.00 79.50 194 SER A O 1
ATOM 1589 N N . ASN A 1 195 ? -10.873 -9.048 -14.376 1.00 81.12 195 ASN A N 1
ATOM 1590 C CA . ASN A 1 195 ? -11.023 -7.641 -14.002 1.00 81.12 195 ASN A CA 1
ATOM 1591 C C . ASN A 1 195 ? -10.273 -7.299 -12.709 1.00 81.12 195 ASN A C 1
ATOM 1593 O O . ASN A 1 195 ? -10.204 -6.126 -12.343 1.00 81.12 195 ASN A O 1
ATOM 1597 N N . ASP A 1 196 ? -9.725 -8.297 -12.016 1.00 84.75 196 ASP A N 1
ATOM 1598 C CA . ASP A 1 196 ? -8.949 -8.088 -10.804 1.00 84.75 196 ASP A CA 1
ATOM 1599 C C . ASP A 1 196 ? -7.549 -7.567 -11.152 1.00 84.75 196 ASP A C 1
ATOM 1601 O O . ASP A 1 196 ? -6.810 -8.209 -11.894 1.00 84.75 196 ASP A O 1
ATOM 1605 N N . ILE A 1 197 ? -7.178 -6.404 -10.610 1.00 88.75 197 ILE A N 1
ATOM 1606 C CA . ILE A 1 197 ? -5.867 -5.780 -10.832 1.00 88.75 197 ILE A CA 1
ATOM 1607 C C . ILE A 1 197 ? -4.699 -6.698 -1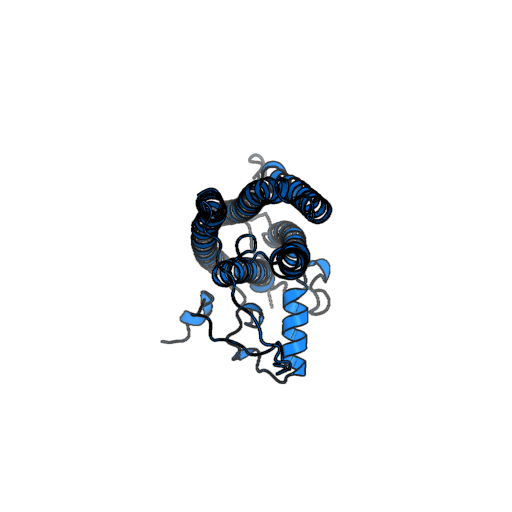0.438 1.00 88.75 197 ILE A C 1
ATOM 1609 O O . ILE A 1 197 ? -3.658 -6.670 -11.089 1.00 88.75 197 ILE A O 1
ATOM 1613 N N . ILE A 1 198 ? -4.878 -7.528 -9.410 1.00 89.38 198 ILE A N 1
ATOM 1614 C CA . ILE A 1 198 ? -3.858 -8.449 -8.907 1.00 89.38 198 ILE A CA 1
ATOM 1615 C C . ILE A 1 198 ? -3.612 -9.580 -9.909 1.00 89.38 198 ILE A C 1
ATOM 1617 O O . ILE A 1 198 ? -2.466 -9.938 -10.150 1.00 89.38 198 ILE A O 1
ATOM 1621 N N . LEU A 1 199 ? -4.672 -10.074 -10.555 1.00 87.69 199 LEU A N 1
ATOM 1622 C CA . LEU A 1 199 ? -4.618 -11.224 -11.468 1.00 87.69 199 LEU A CA 1
ATOM 1623 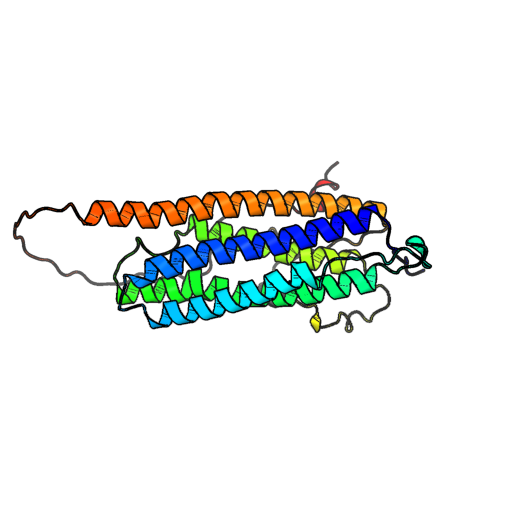C C . LEU A 1 199 ? -4.190 -10.874 -12.898 1.00 87.69 199 LEU A C 1
ATOM 1625 O O . LEU A 1 199 ? -3.928 -11.769 -13.695 1.00 87.69 199 LEU A O 1
ATOM 1629 N N . GLN A 1 200 ? -4.150 -9.588 -13.250 1.00 86.19 200 GLN A N 1
ATOM 1630 C CA . GLN A 1 200 ? -3.736 -9.161 -14.587 1.00 86.19 200 GLN A CA 1
ATOM 1631 C C . GLN A 1 200 ? -2.271 -9.525 -14.840 1.00 86.19 200 GLN A C 1
ATOM 1633 O O . GLN A 1 200 ? -1.428 -9.297 -13.982 1.00 86.19 200 GLN A O 1
ATOM 1638 N N . GLN A 1 201 ? -1.932 -10.029 -16.020 1.00 83.62 201 GLN A N 1
ATOM 1639 C CA . GLN A 1 201 ? -0.528 -10.265 -16.365 1.00 83.62 201 GLN A CA 1
ATOM 1640 C C . GLN A 1 201 ? 0.234 -8.942 -16.524 1.00 83.62 201 GLN A C 1
ATOM 1642 O O . GLN A 1 201 ? -0.340 -7.922 -16.920 1.00 83.62 201 GLN A O 1
ATOM 1647 N N . VAL A 1 202 ? 1.525 -8.954 -16.193 1.00 87.94 202 VAL A N 1
ATOM 1648 C CA . VAL A 1 202 ? 2.432 -7.833 -16.446 1.00 87.94 202 VAL A CA 1
ATOM 1649 C C . VAL A 1 202 ? 3.057 -8.002 -17.826 1.00 87.94 202 VAL A C 1
ATOM 1651 O O . VAL A 1 202 ? 3.663 -9.026 -18.122 1.00 87.94 202 VAL A O 1
ATOM 1654 N N . GLU A 1 203 ? 2.916 -6.986 -18.674 1.00 86.12 203 GLU A N 1
ATOM 1655 C CA . GLU A 1 203 ? 3.613 -6.947 -19.959 1.00 86.12 203 GLU A CA 1
ATOM 1656 C C . GLU A 1 203 ? 5.055 -6.465 -19.771 1.00 86.12 203 GLU A C 1
ATOM 1658 O O . GLU A 1 203 ? 5.305 -5.461 -19.092 1.00 86.12 203 GLU A O 1
ATOM 1663 N N . THR A 1 204 ? 5.985 -7.151 -20.430 1.00 87.50 204 THR A N 1
ATOM 1664 C CA . THR A 1 204 ? 7.405 -6.800 -20.438 1.00 87.50 204 THR A CA 1
ATOM 1665 C C . THR A 1 204 ? 7.643 -5.491 -21.187 1.00 87.50 204 THR A C 1
ATOM 1667 O O . THR A 1 204 ? 6.872 -5.109 -22.072 1.00 87.50 204 THR A O 1
ATOM 1670 N N . CYS A 1 205 ? 8.677 -4.762 -20.785 1.00 89.19 205 CYS A N 1
ATOM 1671 C CA . CYS A 1 205 ? 9.151 -3.569 -21.470 1.00 89.19 205 CYS A CA 1
ATOM 1672 C C . CYS A 1 205 ? 10.300 -3.960 -22.399 1.00 89.19 205 CYS A C 1
ATOM 1674 O O . CYS A 1 205 ? 11.182 -4.729 -22.024 1.00 89.19 205 CYS A O 1
ATOM 1676 N N . SER A 1 206 ? 10.290 -3.428 -23.618 1.00 86.44 206 SER A N 1
ATOM 1677 C CA . SER A 1 206 ? 11.315 -3.706 -24.630 1.00 86.44 206 SER A CA 1
ATOM 1678 C C . SER A 1 206 ? 12.429 -2.657 -24.648 1.00 86.44 206 SER A C 1
ATOM 1680 O O . SER A 1 206 ? 13.487 -2.905 -25.222 1.00 86.44 206 SER A O 1
ATOM 1682 N N . THR A 1 207 ? 12.201 -1.480 -24.058 1.00 88.38 207 THR A N 1
ATOM 1683 C CA . THR A 1 207 ? 13.172 -0.378 -24.009 1.00 88.38 207 THR A CA 1
ATOM 1684 C C . THR A 1 207 ? 13.143 0.340 -22.660 1.00 88.38 207 THR A C 1
ATOM 1686 O O . THR A 1 207 ? 12.134 0.328 -21.951 1.00 88.38 207 THR A O 1
ATOM 1689 N N . GLU A 1 208 ? 14.251 0.998 -22.312 1.00 87.94 208 GLU A N 1
ATOM 1690 C CA . GLU A 1 208 ? 14.351 1.868 -21.129 1.00 87.94 208 GLU A CA 1
ATOM 1691 C C . GLU A 1 208 ? 13.338 3.015 -21.176 1.00 87.94 208 GLU A C 1
ATOM 1693 O O . GLU A 1 208 ? 12.687 3.295 -20.175 1.00 87.94 208 GLU A O 1
ATOM 1698 N N . GLU A 1 209 ? 13.128 3.611 -22.353 1.00 91.19 209 GLU A N 1
ATOM 1699 C CA . GLU A 1 209 ? 12.133 4.668 -22.569 1.00 91.19 209 GLU A CA 1
ATOM 1700 C C . GLU A 1 209 ? 10.705 4.188 -22.260 1.00 91.19 209 GLU A C 1
ATOM 1702 O O . GLU A 1 209 ? 9.933 4.894 -21.604 1.00 91.19 209 GLU A O 1
ATOM 1707 N N . GLU A 1 210 ? 10.349 2.969 -22.682 1.00 92.75 210 GLU A N 1
ATOM 1708 C CA . GLU A 1 210 ? 9.047 2.366 -22.381 1.00 92.75 210 GLU A CA 1
ATOM 1709 C C . GLU A 1 210 ? 8.890 2.117 -20.875 1.00 92.75 210 GLU A C 1
ATOM 1711 O O . GLU A 1 210 ? 7.838 2.406 -20.291 1.00 92.75 210 GLU A O 1
ATOM 1716 N N . TYR A 1 211 ? 9.945 1.606 -20.237 1.00 92.38 211 TYR A N 1
ATOM 1717 C CA . TYR A 1 211 ? 9.962 1.357 -18.802 1.00 92.38 211 TYR A CA 1
ATOM 1718 C C . TYR A 1 211 ? 9.826 2.658 -17.999 1.00 92.38 211 TYR A C 1
ATOM 1720 O O . TYR A 1 211 ? 8.972 2.734 -17.115 1.00 92.38 211 TYR A O 1
ATOM 1728 N N . LEU A 1 212 ? 10.586 3.699 -18.348 1.00 94.00 212 LEU A N 1
ATOM 1729 C CA . LEU A 1 212 ? 10.520 5.026 -17.733 1.00 94.00 212 LEU A CA 1
ATOM 1730 C C . LEU A 1 212 ? 9.135 5.662 -17.900 1.00 94.00 212 LEU A C 1
ATOM 1732 O O . LEU A 1 212 ? 8.549 6.146 -16.931 1.00 94.00 212 LEU A O 1
ATOM 1736 N N . THR A 1 213 ? 8.583 5.626 -19.115 1.00 95.50 213 THR A N 1
ATOM 1737 C CA . THR A 1 213 ? 7.249 6.172 -19.406 1.00 95.50 213 THR A CA 1
ATOM 1738 C C . THR A 1 213 ? 6.192 5.491 -18.542 1.00 95.50 213 THR A C 1
ATOM 1740 O O . THR A 1 213 ? 5.448 6.159 -17.823 1.00 95.50 213 THR A O 1
ATOM 1743 N N . THR A 1 214 ? 6.185 4.157 -18.527 1.00 95.81 214 THR A N 1
ATOM 1744 C CA . THR A 1 214 ? 5.227 3.377 -17.734 1.00 95.81 214 THR A CA 1
ATOM 1745 C C . THR A 1 214 ? 5.444 3.579 -16.225 1.00 95.81 214 THR A C 1
ATOM 1747 O O . THR A 1 214 ? 4.479 3.614 -15.458 1.00 95.81 214 THR A O 1
ATOM 1750 N N . MET A 1 215 ? 6.692 3.759 -15.771 1.00 95.38 215 MET A N 1
ATOM 1751 C CA . MET A 1 215 ? 7.005 4.072 -14.372 1.00 95.38 215 MET A CA 1
ATOM 1752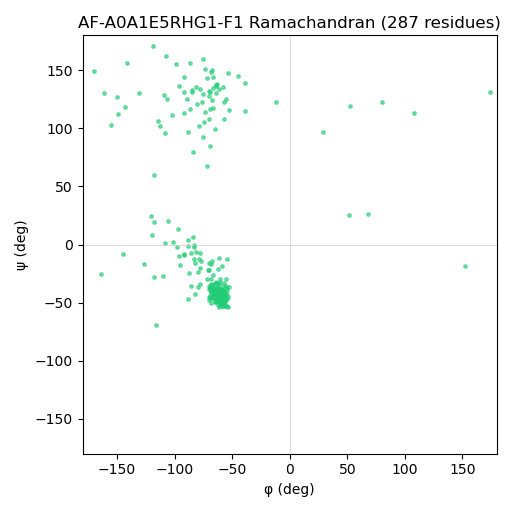 C C . MET A 1 215 ? 6.360 5.388 -13.942 1.00 95.38 215 MET A C 1
ATOM 1754 O O . MET A 1 215 ? 5.731 5.445 -12.886 1.00 95.38 215 MET A O 1
ATOM 1758 N N . ASN A 1 216 ? 6.483 6.428 -14.765 1.00 96.88 216 ASN A N 1
ATOM 1759 C CA . ASN A 1 216 ? 5.911 7.740 -14.479 1.00 96.88 216 ASN A CA 1
ATOM 1760 C C . ASN A 1 216 ? 4.377 7.697 -14.432 1.00 96.88 216 ASN A C 1
ATOM 1762 O O . ASN A 1 216 ? 3.774 8.242 -13.506 1.00 96.88 216 ASN A O 1
ATOM 1766 N N . GLU A 1 217 ? 3.740 6.962 -15.347 1.00 97.12 217 GLU A N 1
ATOM 1767 C CA . GLU A 1 217 ? 2.288 6.739 -15.318 1.00 97.12 217 GLU A CA 1
ATOM 1768 C C . GLU A 1 217 ? 1.837 6.056 -14.018 1.00 97.12 217 GLU A C 1
ATOM 1770 O O . GLU A 1 217 ? 0.840 6.442 -13.400 1.00 97.12 217 GLU A O 1
ATOM 1775 N N . TRP A 1 218 ? 2.589 5.056 -13.557 1.00 97.06 218 TRP A N 1
ATOM 1776 C CA . TRP A 1 218 ? 2.318 4.404 -12.282 1.00 97.06 218 TRP A CA 1
ATOM 1777 C C . TRP A 1 218 ? 2.518 5.324 -11.081 1.00 97.06 218 TRP A C 1
ATOM 1779 O O . TRP A 1 218 ? 1.696 5.307 -10.162 1.00 97.06 218 TRP A O 1
ATOM 1789 N N . ILE A 1 219 ? 3.581 6.127 -11.075 1.00 96.38 219 ILE A N 1
ATOM 1790 C CA . ILE A 1 219 ? 3.839 7.107 -10.018 1.00 96.38 219 ILE A CA 1
ATOM 1791 C C . ILE A 1 219 ? 2.655 8.072 -9.894 1.00 96.38 219 ILE A C 1
ATOM 1793 O O . ILE A 1 219 ? 2.194 8.337 -8.780 1.00 96.38 219 ILE A O 1
ATOM 1797 N N . ASP A 1 220 ? 2.100 8.535 -11.012 1.00 96.50 220 ASP A N 1
ATOM 1798 C CA . ASP A 1 220 ? 0.919 9.397 -11.009 1.00 96.50 220 ASP A CA 1
ATOM 1799 C C . ASP A 1 220 ? -0.317 8.690 -10.439 1.00 96.50 220 ASP A C 1
ATOM 1801 O O . ASP A 1 220 ? -1.020 9.256 -9.593 1.00 96.50 220 ASP A O 1
ATOM 1805 N N . ILE A 1 221 ? -0.557 7.430 -10.818 1.00 96.31 221 ILE A N 1
ATOM 1806 C CA . ILE A 1 221 ? -1.633 6.609 -10.239 1.00 96.31 221 ILE A CA 1
ATOM 1807 C C . ILE A 1 221 ? -1.452 6.469 -8.722 1.00 96.31 221 ILE A C 1
ATOM 1809 O O . ILE A 1 221 ? -2.421 6.599 -7.964 1.00 96.31 221 ILE A O 1
ATOM 1813 N N . ILE A 1 222 ? -0.227 6.226 -8.253 1.00 95.81 222 ILE A N 1
ATOM 1814 C CA . ILE A 1 222 ? 0.084 6.091 -6.826 1.00 95.81 222 ILE A CA 1
ATOM 1815 C C . ILE A 1 222 ? -0.186 7.403 -6.094 1.00 95.81 222 ILE A C 1
ATOM 1817 O O . ILE A 1 222 ? -0.887 7.394 -5.082 1.00 95.81 222 ILE A O 1
ATOM 1821 N N . LYS A 1 223 ? 0.307 8.536 -6.605 1.00 95.44 223 LYS A N 1
ATOM 1822 C CA . LYS A 1 223 ? 0.081 9.860 -6.004 1.00 95.44 223 LYS A CA 1
ATOM 1823 C C . LYS A 1 223 ? -1.409 10.173 -5.878 1.00 95.44 223 LYS A C 1
ATOM 1825 O O . LYS A 1 223 ? -1.855 10.603 -4.814 1.00 95.44 223 LYS A O 1
ATOM 1830 N N . GLN A 1 224 ? -2.194 9.902 -6.921 1.00 95.06 224 GLN A N 1
ATOM 1831 C CA . GLN A 1 224 ? -3.647 10.098 -6.896 1.00 95.06 224 GLN A CA 1
ATOM 1832 C C . GLN A 1 224 ? -4.325 9.211 -5.840 1.00 95.06 224 GLN A C 1
ATOM 1834 O O . GLN A 1 224 ? -5.174 9.679 -5.074 1.00 95.06 224 GLN A O 1
ATOM 1839 N N . ASN A 1 225 ? -3.926 7.938 -5.749 1.00 94.62 225 ASN A N 1
ATOM 1840 C CA . ASN A 1 225 ? -4.445 7.017 -4.737 1.00 94.62 225 ASN A CA 1
ATOM 1841 C C . ASN A 1 225 ? -4.056 7.440 -3.315 1.00 94.62 225 ASN A C 1
ATOM 1843 O O . ASN A 1 225 ? -4.902 7.414 -2.422 1.00 94.62 225 ASN A O 1
ATOM 1847 N N . LEU A 1 226 ? -2.821 7.898 -3.105 1.00 95.00 226 LEU A N 1
ATOM 1848 C CA . LEU A 1 226 ? -2.358 8.432 -1.825 1.00 95.00 226 LEU A CA 1
ATOM 1849 C C . LEU A 1 226 ? -3.115 9.690 -1.412 1.00 95.00 226 LEU A C 1
ATOM 1851 O O . LEU A 1 226 ? -3.516 9.815 -0.256 1.00 95.00 226 LEU A O 1
ATOM 1855 N N . GLN A 1 227 ? -3.371 10.604 -2.346 1.00 94.56 227 GLN A N 1
ATOM 1856 C CA . GLN A 1 227 ? -4.164 11.799 -2.070 1.00 94.56 227 GLN A CA 1
ATOM 1857 C C . GLN A 1 227 ? -5.591 11.429 -1.640 1.00 94.56 227 GLN A C 1
ATOM 1859 O O . GLN A 1 227 ? -6.123 11.987 -0.671 1.00 94.56 227 GLN A O 1
ATOM 1864 N N . LYS A 1 228 ? -6.204 10.455 -2.326 1.00 94.81 228 LYS A N 1
ATOM 1865 C CA . LYS A 1 228 ? -7.522 9.920 -1.968 1.00 94.81 228 LYS A CA 1
ATOM 1866 C C . LYS A 1 228 ? -7.498 9.274 -0.583 1.00 94.81 228 LYS A C 1
ATOM 1868 O O . LYS A 1 228 ? -8.381 9.563 0.225 1.00 94.81 228 LYS A O 1
ATOM 1873 N N . PHE A 1 229 ? -6.493 8.451 -0.293 1.00 95.50 229 PHE A N 1
ATOM 1874 C CA . PHE A 1 229 ? -6.292 7.839 1.019 1.00 95.50 229 PHE A CA 1
ATOM 1875 C C . PHE A 1 229 ? -6.202 8.902 2.119 1.00 95.50 229 PHE A C 1
ATOM 1877 O O . PHE A 1 229 ? -6.977 8.853 3.072 1.00 95.50 229 PHE A O 1
ATOM 1884 N N . ASN A 1 230 ? -5.328 9.897 1.954 1.00 93.62 230 ASN A N 1
ATOM 1885 C CA . ASN A 1 230 ? -5.086 10.951 2.939 1.00 93.62 230 ASN A CA 1
ATOM 1886 C C . ASN A 1 230 ? -6.364 11.757 3.238 1.00 93.62 230 ASN A C 1
ATOM 1888 O O . ASN A 1 230 ? -6.816 11.829 4.382 1.00 93.62 230 ASN A O 1
ATOM 1892 N N . THR A 1 231 ? -7.033 12.247 2.192 1.00 93.50 231 THR A N 1
ATOM 1893 C CA . THR A 1 231 ? -8.274 13.032 2.326 1.00 93.50 231 THR A CA 1
ATOM 1894 C C . THR A 1 231 ? -9.353 12.272 3.112 1.00 93.50 231 THR A C 1
ATOM 1896 O O . THR A 1 231 ? -10.058 12.836 3.956 1.00 93.50 231 THR A O 1
ATOM 1899 N N . ASN A 1 232 ? -9.482 10.965 2.863 1.00 93.50 232 ASN A N 1
ATOM 1900 C CA . ASN A 1 232 ? -10.464 10.140 3.562 1.00 93.50 232 ASN A CA 1
ATOM 1901 C C . ASN A 1 232 ? -10.000 9.766 4.978 1.00 93.50 232 ASN A C 1
ATOM 1903 O O . ASN A 1 232 ? -10.825 9.739 5.888 1.00 93.50 232 ASN A O 1
ATOM 1907 N N . ALA A 1 233 ? -8.701 9.567 5.204 1.00 91.88 233 ALA A N 1
ATOM 1908 C CA . ALA A 1 233 ? -8.140 9.334 6.533 1.00 91.88 233 ALA A CA 1
ATOM 1909 C C . ALA A 1 233 ? -8.400 10.525 7.471 1.00 91.88 233 ALA A C 1
ATOM 1911 O O . ALA A 1 233 ? -8.809 10.338 8.620 1.00 91.88 233 ALA A O 1
ATOM 1912 N N . ASP A 1 234 ? -8.233 11.752 6.978 1.00 89.12 234 ASP A N 1
ATOM 1913 C CA . ASP A 1 234 ? -8.546 12.971 7.725 1.00 89.12 234 ASP A CA 1
ATOM 1914 C C . ASP A 1 234 ? -10.034 13.092 8.051 1.00 89.12 234 ASP A C 1
ATOM 1916 O O . ASP A 1 234 ? -10.404 13.379 9.195 1.00 89.12 234 ASP A O 1
ATOM 1920 N N . THR A 1 235 ? -10.892 12.791 7.075 1.00 89.56 235 THR A N 1
ATOM 1921 C CA . THR A 1 235 ? -12.349 12.776 7.263 1.00 89.56 235 THR A CA 1
ATOM 1922 C C . THR A 1 235 ? -12.762 11.756 8.327 1.00 89.56 235 THR A C 1
ATOM 1924 O O . THR A 1 235 ? -13.555 12.071 9.220 1.00 89.56 235 THR A O 1
ATOM 1927 N N . MET A 1 236 ? -12.171 10.558 8.301 1.00 88.38 236 MET A N 1
ATOM 1928 C CA . MET A 1 236 ? -12.428 9.511 9.291 1.00 88.38 236 MET A CA 1
ATOM 1929 C C . MET A 1 236 ? -12.027 9.921 10.699 1.00 88.38 236 MET A C 1
ATOM 1931 O O . MET A 1 236 ? -12.780 9.723 11.656 1.00 88.38 236 MET A O 1
ATOM 1935 N N . VAL A 1 237 ? -10.856 10.535 10.845 1.00 83.56 237 VAL A N 1
ATOM 1936 C CA . VAL A 1 237 ? -10.404 10.995 12.155 1.00 83.56 237 VAL A CA 1
ATOM 1937 C C . VAL A 1 237 ? -11.286 12.131 12.676 1.00 83.56 237 VAL A C 1
ATOM 1939 O O . VAL A 1 237 ? -11.664 12.118 13.850 1.00 83.56 237 VAL A O 1
ATOM 1942 N N . ALA A 1 238 ? -11.683 13.075 11.821 1.00 84.50 238 ALA A N 1
ATOM 1943 C CA . ALA A 1 238 ? -12.634 14.120 12.194 1.00 84.50 238 ALA A CA 1
ATOM 1944 C C . ALA A 1 238 ? -13.982 13.530 12.653 1.00 84.50 238 ALA A C 1
ATOM 1946 O O . ALA A 1 238 ? -14.548 13.977 13.656 1.00 84.50 238 ALA A O 1
ATOM 1947 N N . ALA A 1 239 ? -14.469 12.476 11.988 1.00 84.12 239 ALA A N 1
ATOM 1948 C CA . ALA A 1 239 ? -15.694 11.783 12.376 1.00 84.12 239 ALA A CA 1
ATOM 1949 C C . ALA A 1 239 ? -15.597 11.158 13.779 1.00 84.12 239 ALA A C 1
ATOM 1951 O O . ALA A 1 239 ? -16.548 11.267 14.559 1.00 84.12 239 ALA A O 1
ATOM 1952 N N . PHE A 1 240 ? -14.448 10.576 14.145 1.00 80.62 240 PHE A N 1
ATOM 1953 C CA . PHE A 1 240 ? -14.225 10.064 15.503 1.00 80.62 240 PHE A CA 1
ATOM 1954 C C . PHE A 1 240 ? -14.323 11.167 16.566 1.00 80.62 240 PHE A C 1
ATOM 1956 O O . PHE A 1 240 ? -14.902 10.952 17.634 1.00 80.62 240 PHE A O 1
ATOM 1963 N N . HIS A 1 241 ? -13.810 12.364 16.274 1.00 73.75 241 HIS A N 1
ATOM 1964 C CA . HIS A 1 241 ? -13.884 13.502 17.191 1.00 73.75 241 HIS A CA 1
ATOM 1965 C C . HIS A 1 241 ? -15.309 14.063 17.331 1.00 73.75 241 HIS A C 1
ATOM 1967 O O . HIS A 1 241 ? -15.778 14.271 18.454 1.00 73.75 241 HIS A O 1
ATOM 1973 N N . ASN A 1 242 ? -16.029 14.239 16.221 1.00 72.56 242 ASN A N 1
ATOM 1974 C CA . ASN A 1 242 ? -17.368 14.844 16.214 1.00 72.56 242 ASN A CA 1
ATOM 1975 C C . ASN A 1 242 ? -18.442 13.939 16.842 1.00 72.56 242 ASN A C 1
ATOM 1977 O O . ASN A 1 242 ? -19.340 14.416 17.545 1.00 72.56 242 ASN A O 1
ATOM 1981 N N . LYS A 1 243 ? -18.329 12.617 16.655 1.00 67.56 243 LYS A N 1
ATOM 1982 C CA . LYS A 1 243 ? -19.277 11.642 17.220 1.00 67.56 243 LYS A CA 1
ATOM 1983 C C . LYS A 1 243 ? -19.157 11.499 18.747 1.00 67.56 243 LYS A C 1
ATOM 1985 O O . LYS A 1 243 ? -20.135 11.125 19.387 1.00 67.56 243 LYS A O 1
ATOM 1990 N N . GLN A 1 244 ? -18.019 11.866 19.353 1.00 57.25 244 GLN A N 1
ATOM 1991 C CA . GLN A 1 244 ? -17.875 11.934 20.819 1.00 57.25 244 GLN A CA 1
ATOM 1992 C C . GLN A 1 244 ? -18.474 13.207 21.435 1.00 57.25 244 GLN A C 1
ATOM 1994 O O . GLN A 1 244 ? -19.049 13.137 22.518 1.00 57.25 244 GLN A O 1
ATOM 1999 N N . GLY A 1 245 ? -18.366 14.361 20.766 1.00 51.62 245 GLY A N 1
ATOM 2000 C CA . GLY A 1 245 ? -18.904 15.628 21.288 1.00 51.62 245 GLY A CA 1
ATOM 2001 C C . GLY A 1 245 ? -20.429 15.620 21.430 1.00 51.62 245 GLY A C 1
ATOM 2002 O O . GLY A 1 245 ? -20.971 16.181 22.378 1.00 51.62 245 GLY A O 1
ATOM 2003 N N . SER A 1 246 ? -21.110 14.899 20.538 1.00 48.25 246 SER A N 1
ATOM 2004 C CA . SER A 1 246 ? -22.575 14.822 20.508 1.00 48.25 246 SER A CA 1
ATOM 2005 C C . SER A 1 246 ? -23.170 13.882 21.568 1.00 48.25 246 SER A C 1
ATOM 2007 O O . SER A 1 246 ? -24.334 14.035 21.926 1.00 48.25 246 SER A O 1
ATOM 2009 N N . GLN A 1 247 ? -22.393 12.940 22.122 1.00 48.47 247 GLN A N 1
ATOM 2010 C CA . GLN A 1 247 ? -22.867 12.050 23.197 1.00 48.47 247 GLN A CA 1
ATOM 2011 C C . GLN A 1 247 ? -22.801 12.690 24.597 1.00 48.47 247 GLN A C 1
ATOM 2013 O O . GLN A 1 247 ? -23.485 12.225 25.503 1.00 48.47 247 GLN A O 1
ATOM 2018 N N . ASN A 1 248 ? -22.061 13.791 24.776 1.00 44.22 248 ASN A N 1
ATOM 2019 C CA . ASN A 1 248 ? -21.938 14.480 26.070 1.00 44.22 248 ASN A CA 1
ATOM 2020 C C . ASN A 1 248 ? -23.025 15.548 26.336 1.00 44.22 248 ASN A C 1
ATOM 2022 O O . ASN A 1 248 ? -22.981 16.208 27.373 1.00 44.22 248 ASN A O 1
ATOM 2026 N N . HIS A 1 249 ? -24.017 15.711 25.448 1.00 36.84 249 HIS A N 1
ATOM 2027 C CA . HIS A 1 249 ? -25.134 16.660 25.620 1.00 36.84 249 HIS A CA 1
ATOM 2028 C C . HIS A 1 249 ? -26.535 16.019 25.693 1.00 36.84 249 HIS A C 1
ATOM 2030 O O . HIS A 1 249 ? -27.546 16.704 25.555 1.00 36.84 249 HIS A O 1
ATOM 2036 N N . GLY A 1 250 ? -26.620 14.720 25.991 1.00 35.62 250 GLY A N 1
ATOM 2037 C CA . GLY A 1 250 ? -27.886 14.044 26.291 1.00 35.62 250 GLY A CA 1
ATOM 2038 C C . GLY A 1 250 ? -28.312 14.208 27.751 1.00 35.62 250 GLY A C 1
ATOM 2039 O O . GLY A 1 250 ? -28.122 13.302 28.557 1.00 35.62 250 GLY A O 1
ATOM 2040 N N . THR A 1 251 ? -28.883 15.362 28.094 1.00 33.47 251 THR A N 1
ATOM 2041 C CA . THR A 1 251 ? -29.609 15.575 29.353 1.00 33.47 251 THR A CA 1
ATOM 2042 C C . THR A 1 251 ? -30.815 14.633 29.438 1.00 33.47 251 THR A C 1
ATOM 2044 O O . THR A 1 251 ? -31.573 14.512 28.479 1.00 33.47 251 THR A O 1
ATOM 2047 N N . ASN A 1 252 ? -30.966 13.995 30.604 1.00 34.56 252 ASN A N 1
ATOM 2048 C CA . ASN A 1 252 ? -32.137 13.281 31.125 1.00 34.56 252 ASN A CA 1
ATOM 2049 C C . ASN A 1 252 ? -33.451 13.487 30.356 1.00 34.56 252 ASN A C 1
ATOM 2051 O O . ASN A 1 252 ? -34.008 14.582 30.366 1.00 34.56 252 ASN A O 1
ATOM 2055 N N . ASN A 1 253 ? -34.036 12.387 29.883 1.00 30.08 253 ASN A N 1
ATOM 2056 C CA . ASN A 1 253 ? -35.472 12.181 30.032 1.00 30.08 253 ASN A CA 1
ATOM 2057 C C . ASN A 1 253 ? -35.787 10.687 30.140 1.00 30.08 253 ASN A C 1
ATOM 2059 O O . ASN A 1 253 ? -35.623 9.918 29.196 1.00 30.08 253 ASN A O 1
ATOM 2063 N N . ASN A 1 254 ? -36.237 10.303 31.335 1.00 33.34 254 ASN A N 1
ATOM 2064 C CA . ASN A 1 254 ? -36.916 9.044 31.597 1.00 33.34 254 ASN A CA 1
ATOM 2065 C C . ASN A 1 254 ? -38.162 8.946 30.714 1.00 33.34 254 ASN A C 1
ATOM 2067 O O . ASN A 1 254 ? -38.956 9.883 30.694 1.00 33.34 254 ASN A O 1
ATOM 2071 N N . ASN A 1 255 ? -38.386 7.786 30.098 1.00 29.78 255 ASN A N 1
ATOM 2072 C CA . ASN A 1 255 ? -39.692 7.139 30.157 1.00 29.78 255 ASN A CA 1
ATOM 2073 C C . ASN A 1 255 ? -39.607 5.653 29.793 1.00 29.78 255 ASN A C 1
ATOM 2075 O O . ASN A 1 255 ? -39.035 5.261 28.781 1.00 29.78 255 ASN A O 1
ATOM 2079 N N . ASN A 1 256 ? -40.218 4.857 30.671 1.00 31.11 256 ASN A N 1
ATOM 2080 C CA . ASN A 1 256 ? -40.568 3.450 30.518 1.00 31.11 256 ASN A CA 1
ATOM 2081 C C . ASN A 1 256 ? -41.207 3.144 29.158 1.00 31.11 256 ASN A C 1
ATOM 2083 O O . ASN A 1 256 ? -42.067 3.896 28.708 1.00 31.11 256 ASN A O 1
ATOM 2087 N N . THR A 1 257 ? -40.931 1.960 28.606 1.00 29.48 257 THR A N 1
ATOM 2088 C CA . THR A 1 257 ? -41.971 0.983 28.218 1.00 29.48 257 THR A CA 1
ATOM 2089 C C . THR A 1 257 ? -41.361 -0.371 27.839 1.00 29.48 257 THR A C 1
ATOM 2091 O O . THR A 1 257 ? -40.222 -0.478 27.396 1.00 29.48 257 THR A O 1
ATOM 2094 N N . ASN A 1 258 ? -42.151 -1.410 28.102 1.00 27.97 258 ASN A N 1
ATOM 2095 C CA . ASN A 1 258 ? -41.835 -2.833 28.073 1.00 27.97 258 ASN A CA 1
ATOM 2096 C C . ASN A 1 258 ? -41.685 -3.442 26.667 1.00 27.97 258 ASN A C 1
ATOM 2098 O O . ASN A 1 258 ? -42.441 -3.098 25.768 1.00 27.97 258 ASN A O 1
ATOM 2102 N N . GLY A 1 259 ? -40.854 -4.493 26.592 1.00 26.27 259 GLY A N 1
ATOM 2103 C CA . GLY A 1 259 ? -41.143 -5.762 25.904 1.00 26.27 259 GLY A CA 1
ATOM 2104 C C . GLY A 1 259 ? -40.985 -5.824 24.380 1.00 26.27 259 GLY A C 1
ATOM 2105 O O . GLY A 1 259 ? -41.699 -5.158 23.644 1.00 26.27 259 GLY A O 1
ATOM 2106 N N . THR A 1 260 ? -40.144 -6.740 23.881 1.00 27.05 260 THR A N 1
ATOM 2107 C CA . THR A 1 260 ? -40.557 -8.034 23.278 1.00 27.05 260 THR A CA 1
ATOM 2108 C C . THR A 1 260 ? -39.324 -8.737 22.687 1.00 27.05 260 THR A C 1
ATOM 2110 O O . THR A 1 260 ? -38.530 -8.140 21.966 1.00 27.05 260 THR A O 1
ATOM 2113 N N . VAL A 1 261 ? -39.165 -10.017 23.023 1.00 33.59 261 VAL A N 1
ATOM 2114 C CA . VAL A 1 261 ? -38.166 -10.954 22.487 1.00 33.59 261 VAL A CA 1
ATOM 2115 C C . VAL A 1 261 ? -38.612 -11.431 21.107 1.00 33.59 261 VAL A C 1
ATOM 2117 O O . VAL A 1 261 ? -39.747 -11.875 20.990 1.00 33.59 261 VAL A O 1
ATOM 2120 N N . LEU A 1 262 ? -37.722 -11.450 20.110 1.00 28.00 262 LEU A N 1
ATOM 2121 C CA . LEU A 1 262 ? -37.836 -12.367 18.971 1.00 28.00 262 LEU A CA 1
ATOM 2122 C C . LEU A 1 262 ? -36.455 -12.721 18.408 1.00 28.00 262 LEU A C 1
ATOM 2124 O O . LEU A 1 262 ? -35.615 -11.874 18.117 1.00 28.00 262 LEU A O 1
ATOM 2128 N N . SER A 1 263 ? -36.247 -14.026 18.312 1.00 25.09 263 SER A N 1
ATOM 2129 C CA . SER A 1 263 ? -35.062 -14.715 17.833 1.00 25.09 263 SER A CA 1
ATOM 2130 C C . SER A 1 263 ? -35.060 -14.920 16.314 1.00 25.09 263 SER A C 1
ATOM 2132 O O . SER A 1 263 ? -36.109 -15.183 15.733 1.00 25.09 263 SER A O 1
ATOM 2134 N N . ASN A 1 264 ? -33.836 -15.068 15.795 1.00 27.64 264 ASN A N 1
ATOM 2135 C CA . ASN A 1 264 ? -33.367 -16.076 14.826 1.00 27.64 264 ASN A CA 1
ATOM 2136 C C . ASN A 1 264 ? -33.062 -15.664 13.363 1.00 27.64 264 ASN A C 1
ATOM 2138 O O . ASN A 1 264 ? -33.947 -15.423 12.556 1.00 27.64 264 ASN A O 1
ATOM 2142 N N . LYS A 1 265 ? -31.752 -15.760 13.069 1.00 27.36 265 LYS A N 1
ATOM 2143 C CA . LYS A 1 265 ? -31.054 -16.457 11.965 1.00 27.36 265 LYS A CA 1
ATOM 2144 C C . LYS A 1 265 ? -31.465 -16.217 10.503 1.00 27.36 265 LYS A C 1
ATOM 2146 O O . LYS A 1 265 ? -32.487 -16.698 10.035 1.00 27.36 265 LYS A O 1
ATOM 2151 N N . GLY A 1 266 ? -30.486 -15.707 9.751 1.00 24.44 266 GLY A N 1
ATOM 2152 C CA . GLY A 1 266 ? -30.299 -15.930 8.317 1.00 24.44 266 GLY A CA 1
ATOM 2153 C C . GLY A 1 266 ? -28.828 -15.720 7.952 1.00 24.44 266 GLY A C 1
ATOM 2154 O O . GLY A 1 266 ? -28.347 -14.595 7.932 1.00 24.44 266 GLY A O 1
ATOM 2155 N N . SER A 1 267 ? -28.105 -16.818 7.752 1.00 29.27 267 SER A N 1
ATOM 2156 C CA . SER A 1 267 ? -26.703 -16.900 7.331 1.00 29.27 267 SER A CA 1
ATOM 2157 C C . SER A 1 267 ? -26.519 -16.471 5.872 1.00 29.27 267 SER A C 1
ATOM 2159 O O . SER A 1 267 ? -27.211 -17.004 5.006 1.00 29.27 267 SER A O 1
ATOM 2161 N N . ALA A 1 268 ? -25.541 -15.606 5.592 1.00 26.14 268 ALA A N 1
ATOM 2162 C CA . ALA A 1 268 ? -25.053 -15.332 4.242 1.00 26.14 268 ALA A CA 1
ATOM 2163 C C . ALA A 1 268 ? -23.516 -15.409 4.211 1.00 26.14 268 ALA A C 1
ATOM 2165 O O . ALA A 1 268 ? -22.835 -14.860 5.074 1.00 26.14 268 ALA A O 1
ATOM 2166 N N . SER A 1 269 ? -23.022 -16.170 3.235 1.00 27.22 269 SER A N 1
ATOM 2167 C CA . SER A 1 269 ? -21.621 -16.438 2.882 1.00 27.22 269 SER A CA 1
ATOM 2168 C C . SER A 1 269 ? -20.793 -15.154 2.657 1.00 27.22 269 SER A C 1
ATOM 2170 O O . SER A 1 269 ? -21.351 -14.180 2.150 1.00 27.22 269 SER A O 1
ATOM 2172 N N . PRO A 1 270 ? -19.479 -15.136 2.974 1.00 28.23 270 PRO A N 1
ATOM 2173 C CA . PRO A 1 270 ? -18.645 -13.933 2.897 1.00 28.23 270 PRO A CA 1
ATOM 2174 C C . PRO A 1 270 ? -18.071 -13.615 1.503 1.00 28.23 270 PRO A C 1
ATOM 2176 O O . PRO A 1 270 ? -17.399 -12.600 1.360 1.00 28.23 270 PRO A O 1
ATOM 2179 N N . PHE A 1 271 ? -18.332 -14.415 0.466 1.00 28.98 271 PHE A N 1
ATOM 2180 C CA . PHE A 1 271 ? -17.804 -14.148 -0.877 1.00 28.98 271 PHE A CA 1
ATOM 2181 C C . PHE A 1 271 ? -18.926 -13.792 -1.850 1.00 28.98 271 PHE A C 1
ATOM 2183 O O . PHE A 1 271 ? -19.671 -14.638 -2.340 1.00 28.98 271 PHE A O 1
ATOM 2190 N N . SER A 1 272 ? -19.060 -12.501 -2.133 1.00 24.34 272 SER A N 1
ATOM 2191 C CA . SER A 1 272 ? -19.771 -11.998 -3.306 1.00 24.34 272 SER A CA 1
ATOM 2192 C C . SER A 1 272 ? -19.028 -10.762 -3.815 1.00 24.34 272 SER A C 1
ATOM 2194 O O . SER A 1 272 ? -18.912 -9.787 -3.070 1.00 24.34 272 SER A O 1
ATOM 2196 N N . PRO A 1 273 ? -18.506 -10.776 -5.053 1.00 26.89 273 PRO A N 1
ATOM 2197 C CA . PRO A 1 273 ? -17.737 -9.662 -5.584 1.00 26.89 273 PRO A CA 1
ATOM 2198 C C . PRO A 1 273 ? -18.692 -8.517 -5.931 1.00 26.89 273 PRO A C 1
ATOM 2200 O O . PRO A 1 273 ? -19.433 -8.563 -6.915 1.00 26.89 273 PRO A O 1
ATOM 2203 N N . THR A 1 274 ? -18.706 -7.469 -5.110 1.00 28.30 274 THR A N 1
ATOM 2204 C CA . THR A 1 274 ? -19.390 -6.220 -5.450 1.00 28.30 274 THR A CA 1
ATOM 2205 C C . THR A 1 274 ? -18.510 -5.386 -6.381 1.00 28.30 274 THR A C 1
ATOM 2207 O O . THR A 1 274 ? -17.388 -5.018 -6.045 1.00 28.30 274 THR A O 1
ATOM 2210 N N . ARG A 1 275 ? -19.052 -5.086 -7.572 1.00 27.11 275 ARG A N 1
ATOM 2211 C CA . ARG A 1 275 ? -18.484 -4.205 -8.611 1.00 27.11 275 ARG A CA 1
ATOM 2212 C C . ARG A 1 275 ? -17.800 -2.967 -8.004 1.00 27.11 275 ARG A C 1
ATOM 2214 O O . ARG A 1 275 ? -18.467 -2.106 -7.430 1.00 27.11 275 ARG A O 1
ATOM 2221 N N . SER A 1 276 ? -16.481 -2.854 -8.161 1.00 30.00 276 SER A N 1
ATOM 2222 C CA . SER A 1 276 ? -15.723 -1.621 -7.927 1.00 30.00 276 SER A CA 1
ATOM 2223 C C . SER A 1 276 ? -15.613 -0.812 -9.223 1.00 30.00 276 SER A C 1
ATOM 2225 O O . SER A 1 276 ? -15.519 -1.367 -10.315 1.00 30.00 276 SER A O 1
ATOM 2227 N N . ASN A 1 277 ? -15.663 0.517 -9.103 1.00 29.11 277 ASN A N 1
ATOM 2228 C CA . ASN A 1 277 ? -15.340 1.421 -10.203 1.00 29.11 277 ASN A CA 1
ATOM 2229 C C . ASN A 1 277 ? -13.859 1.241 -10.567 1.00 29.11 277 ASN A C 1
ATOM 2231 O O . ASN A 1 277 ? -13.002 1.210 -9.686 1.00 29.11 277 ASN A O 1
ATOM 2235 N N . PHE A 1 278 ? -13.608 1.062 -11.860 1.00 41.28 278 PHE A N 1
ATOM 2236 C CA . PHE A 1 278 ? -12.415 0.428 -12.412 1.00 41.28 278 PHE A CA 1
ATOM 2237 C C . PHE A 1 278 ? -11.137 1.268 -12.259 1.00 41.28 278 PHE A C 1
ATOM 2239 O O . PHE A 1 278 ? -11.086 2.412 -12.705 1.00 41.28 278 PHE A O 1
ATOM 2246 N N . LEU A 1 279 ? -10.090 0.659 -11.693 1.00 42.59 279 LEU A N 1
ATOM 2247 C CA . LEU A 1 279 ? -8.695 1.077 -11.855 1.00 42.59 279 LEU A CA 1
ATOM 2248 C C . LEU A 1 279 ? -8.128 0.292 -13.046 1.00 42.59 279 LEU A C 1
ATOM 2250 O O . LEU A 1 279 ? -8.042 -0.935 -12.994 1.00 42.59 279 LEU A O 1
ATOM 2254 N N . THR A 1 280 ? -7.806 0.976 -14.143 1.00 48.00 280 THR A N 1
ATOM 2255 C CA . THR A 1 280 ? -7.143 0.371 -15.307 1.00 48.00 280 THR A CA 1
ATOM 2256 C C . THR A 1 280 ? -5.633 0.506 -15.163 1.00 48.00 280 THR A C 1
ATOM 2258 O O . THR A 1 280 ? -5.148 1.601 -14.887 1.00 48.00 280 THR A O 1
ATOM 2261 N N . THR A 1 281 ? -4.896 -0.584 -15.369 1.00 49.44 281 THR A N 1
ATOM 2262 C CA . THR A 1 281 ? -3.435 -0.558 -15.514 1.00 49.44 281 THR A CA 1
ATOM 2263 C C . THR A 1 281 ? -3.052 0.179 -16.808 1.00 49.44 281 THR A C 1
ATOM 2265 O O . THR A 1 281 ? -3.787 0.057 -17.796 1.00 49.44 281 THR A O 1
ATOM 2268 N N . PRO A 1 282 ? -1.939 0.940 -16.844 1.00 53.09 282 PRO A N 1
ATOM 2269 C CA . PRO A 1 282 ? -1.624 1.814 -17.979 1.00 53.09 282 PRO A CA 1
ATOM 2270 C C . PRO A 1 282 ? -1.580 1.114 -19.353 1.00 53.09 282 PRO A C 1
ATOM 2272 O O . PRO A 1 282 ? -2.113 1.633 -20.333 1.00 53.09 282 PRO A O 1
ATOM 2275 N N . LYS A 1 283 ? -1.102 -0.137 -19.424 1.00 50.31 283 LYS A N 1
ATOM 2276 C CA . LYS A 1 283 ? -0.987 -0.885 -20.692 1.00 50.31 283 LYS A CA 1
ATOM 2277 C C . LYS A 1 283 ? -2.301 -1.464 -21.250 1.00 50.31 283 LYS A C 1
ATOM 2279 O O . LYS A 1 283 ? -2.382 -1.764 -22.440 1.00 50.31 283 LYS A O 1
ATOM 2284 N N . LYS A 1 284 ? -3.396 -1.535 -20.477 1.00 46.28 284 LYS A N 1
ATOM 2285 C CA . LYS A 1 284 ? -4.682 -2.073 -20.986 1.00 46.28 284 LYS A CA 1
ATOM 2286 C C . LYS A 1 284 ? -5.363 -1.145 -22.011 1.00 46.28 284 LYS A C 1
ATOM 2288 O O . LYS A 1 284 ? -6.238 -1.590 -22.755 1.00 46.28 284 LYS A O 1
ATOM 2293 N N . ASN A 1 285 ? -4.952 0.124 -22.088 1.00 37.28 285 ASN A N 1
ATOM 2294 C CA . ASN A 1 285 ? -5.574 1.133 -22.952 1.00 37.28 285 ASN A CA 1
ATOM 2295 C C . ASN A 1 285 ? -4.950 1.259 -24.355 1.00 37.28 285 ASN A C 1
ATOM 2297 O O . ASN A 1 285 ? -5.551 1.913 -25.203 1.00 37.28 285 ASN A O 1
ATOM 2301 N N . MET A 1 286 ? -3.817 0.607 -24.649 1.00 35.09 286 MET A N 1
ATOM 2302 C CA . MET A 1 286 ? -3.155 0.746 -25.961 1.00 35.09 286 MET A CA 1
ATOM 2303 C C . MET A 1 286 ? -3.578 -0.293 -27.016 1.00 35.09 286 MET A C 1
ATOM 2305 O O . MET A 1 286 ? -3.268 -0.121 -28.188 1.00 35.09 286 MET A O 1
ATOM 2309 N N . ARG A 1 287 ? -4.346 -1.335 -26.655 1.00 31.50 287 ARG A N 1
ATOM 2310 C CA . ARG A 1 287 ? -4.851 -2.357 -27.607 1.00 31.50 287 ARG A CA 1
ATOM 2311 C C . ARG A 1 287 ? -6.282 -2.125 -28.114 1.00 31.50 287 ARG A C 1
ATOM 2313 O O . ARG A 1 287 ? -6.888 -3.025 -28.690 1.00 31.50 287 ARG A O 1
ATOM 2320 N N . ARG A 1 288 ? -6.852 -0.936 -27.898 1.00 32.88 288 ARG A N 1
ATOM 2321 C CA . ARG A 1 288 ? -8.155 -0.544 -28.466 1.00 32.88 28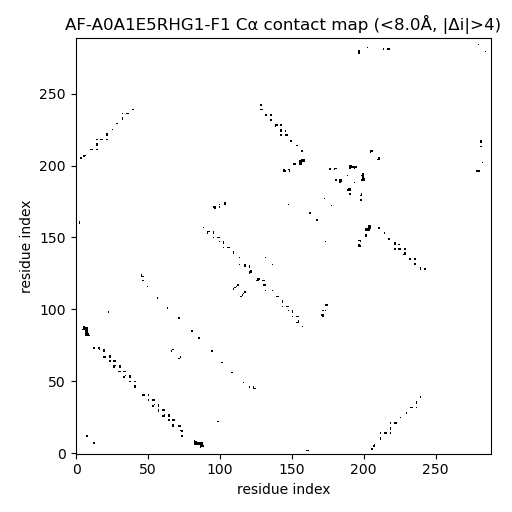8 ARG A CA 1
ATOM 2322 C C . ARG A 1 288 ? -8.026 0.665 -29.390 1.00 32.88 288 ARG A C 1
ATOM 2324 O O . ARG A 1 288 ? -8.667 1.678 -29.132 1.00 32.88 288 ARG A O 1
ATOM 2331 N N . GLN A 1 289 ? -7.236 0.539 -30.455 1.00 31.11 289 GLN A N 1
ATOM 2332 C CA . GLN A 1 289 ? -7.431 1.246 -31.729 1.00 31.11 289 GLN A CA 1
ATOM 2333 C C . GLN A 1 289 ? -7.021 0.330 -32.877 1.00 31.11 289 GLN A C 1
ATOM 2335 O O . GLN A 1 289 ? -5.995 -0.367 -32.719 1.00 31.11 289 GLN A O 1
#

Sequence (289 aa):
MSSINFVLDESLVESLQEMITAHSCYLSEYINLLNRYINFLKKVSSLKNERAGLIKFVKKLRYLNNYYTFNEKIVILAEDEQLEDIPLIPIIRRVCSYNIKVLEILDILNFQVTQSIKNEILSKTLNYNIVFDDQFVKIMEDTFRVFIKFNQWMFESLEITGCDMNALDSSLSIELIDVATKCAIDDGIDLEQSNDIILQQVETCSTEEEYLTTMNEWIDIIKQNLQKFNTNADTMVAAFHNKQGSQNHGTNNNNNTNGTVLSNKGSASPFSPTRSNFLTTPKKNMRRQ